Protein AF-0000000085117683 (afdb_homodimer)

Sequence (192 aa):
MTYPFSALLDGYRRLWPNRSLAAGPLDEQESQTLLYETIRQELRDEWTHPRVRQSSEVKFYYAVKRVAASDLPDGMKVALIQAYLTVMEQLQANHTMTYPFSALLDGYRRLWPNRSLAAGPLDEQESQTLLYETIRQELRDEWTHPRVRQSSEVKFYYAVKRVAASDLPDGMKVALIQAYLTVMEQLQANHT

Organism: Geobacillus kaustophilus (strain HTA426) (NCBI:txid235909)

InterPro domains:
  IPR059582 YoyC [PF27196] (7-95)

Foldseek 3Di:
DADQLQVLLVVVCVLPVPDPQDDDDDDSVRSLVSLLVVLLCQLQVVVDDPVPDDHSVVSLVVVLVSLVPDPDDPVSSVNNNVSNVVSVVVVVVVVD/DADQLQVLLVVVCVLPVPDPQDDDDDDRVRSLVSLLVVLLCQLQVVVDDPVPDDHSVVSLVVVLVSLVPDPDDPVSSVNNNVSNVVSVVVVVVVVD

Nearest PDB structures (foldseek):
  4zva-assembly1_B  TM=3.416E-01  e=4.478E+00  Escherichia coli K-12
  7oyb-assembly1_J2  TM=3.002E-01  e=5.299E+00  Danio rerio
  7oyb-assembly1_J2  TM=3.002E-01  e=5.604E+00  Danio rerio

Structure (mmCIF, N/CA/C/O backbone):
data_AF-0000000085117683-model_v1
#
loop_
_entity.id
_entity.type
_entity.pdbx_description
1 polymer 'Hypothetical conserved protein'
#
loop_
_atom_site.group_PDB
_atom_site.id
_atom_site.type_symbol
_atom_site.label_atom_id
_atom_site.label_alt_id
_atom_site.label_comp_id
_atom_site.label_asym_id
_atom_site.label_entity_id
_atom_site.label_seq_id
_atom_site.pdbx_PDB_ins_code
_atom_site.Cartn_x
_atom_site.Cartn_y
_atom_site.Cartn_z
_atom_site.occupancy
_atom_site.B_iso_or_equiv
_atom_site.auth_seq_id
_atom_site.auth_comp_id
_atom_site.auth_asym_id
_atom_site.auth_atom_id
_atom_site.pdbx_PDB_model_num
ATOM 1 N N . MET A 1 1 ? -17.922 4.367 -1.401 1 61.28 1 MET A N 1
ATOM 2 C CA . MET A 1 1 ? -18.375 5.512 -0.62 1 61.28 1 MET A CA 1
ATOM 3 C C . MET A 1 1 ? -17.25 6.504 -0.388 1 61.28 1 MET A C 1
ATOM 5 O O . MET A 1 1 ? -16.094 6.105 -0.251 1 61.28 1 MET A O 1
ATOM 9 N N . THR A 1 2 ? -17.531 7.793 -0.687 1 84.62 2 THR A N 1
ATOM 10 C CA . THR A 1 2 ? -16.531 8.852 -0.504 1 84.62 2 THR A CA 1
ATOM 11 C C . THR A 1 2 ? -16.578 9.391 0.921 1 84.62 2 THR A C 1
ATOM 13 O O . THR A 1 2 ? -17.656 9.695 1.441 1 84.62 2 THR A O 1
ATOM 16 N N . TYR A 1 3 ? -15.57 9.25 1.728 1 94 3 TYR A N 1
ATOM 17 C CA . TYR A 1 3 ? -15.445 9.781 3.082 1 94 3 TYR A CA 1
ATOM 18 C C . TYR A 1 3 ? -15.016 11.242 3.062 1 94 3 TYR A C 1
ATOM 20 O O . TYR A 1 3 ? -14.148 11.633 2.277 1 94 3 TYR A O 1
ATOM 28 N N . PRO A 1 4 ? -15.797 12.047 3.979 1 95.56 4 PRO A N 1
ATOM 29 C CA . PRO A 1 4 ? -15.281 13.414 4.117 1 95.56 4 PRO A CA 1
ATOM 30 C C . PRO A 1 4 ? -13.867 13.453 4.699 1 95.56 4 PRO A C 1
ATOM 32 O O . PRO A 1 4 ? -13.469 12.539 5.422 1 95.56 4 PRO A O 1
ATOM 35 N N . PHE A 1 5 ? -13.164 14.492 4.457 1 96.25 5 PHE A N 1
ATOM 36 C CA . PHE A 1 5 ? -11.781 14.602 4.902 1 96.25 5 PHE A CA 1
ATOM 37 C C . PHE A 1 5 ? -11.711 14.703 6.422 1 96.25 5 PHE A C 1
ATOM 39 O O . PHE A 1 5 ? -10.758 14.211 7.039 1 96.25 5 PHE A O 1
ATOM 46 N N . SER A 1 6 ? -12.664 15.359 7.02 1 94.31 6 SER A N 1
ATOM 47 C CA . SER A 1 6 ? -12.695 15.43 8.477 1 94.31 6 SER A CA 1
ATOM 48 C C . SER A 1 6 ? -12.734 14.031 9.094 1 94.31 6 SER A C 1
ATOM 50 O O . SER A 1 6 ? -12.055 13.766 10.086 1 94.31 6 SER A O 1
ATOM 52 N N . ALA A 1 7 ? -13.477 13.164 8.523 1 94.5 7 ALA A N 1
ATOM 53 C CA . ALA A 1 7 ? -13.562 11.789 9 1 94.5 7 ALA A CA 1
ATOM 54 C C . ALA A 1 7 ? -12.258 11.031 8.734 1 94.5 7 ALA A C 1
ATOM 56 O O . ALA A 1 7 ? -11.812 10.242 9.562 1 94.5 7 ALA A O 1
ATOM 57 N N . LEU A 1 8 ? -11.695 11.234 7.531 1 96.25 8 LEU A N 1
ATOM 58 C CA . LEU A 1 8 ? -10.422 10.594 7.191 1 96.25 8 LEU A CA 1
ATOM 59 C C . LEU A 1 8 ? -9.32 11.039 8.148 1 96.25 8 LEU A C 1
ATOM 61 O O . LEU A 1 8 ? -8.5 10.227 8.57 1 96.25 8 LEU A O 1
ATOM 65 N N . LEU A 1 9 ? -9.312 12.32 8.461 1 94.69 9 LEU A N 1
ATOM 66 C CA . LEU A 1 9 ? -8.328 12.844 9.398 1 94.69 9 LEU A CA 1
ATOM 67 C C . LEU A 1 9 ? -8.484 12.195 10.773 1 94.69 9 LEU A C 1
ATOM 69 O O . LEU A 1 9 ? -7.496 11.852 11.422 1 94.69 9 LEU A O 1
ATOM 73 N N . ASP A 1 10 ? -9.688 12.023 11.18 1 92.5 10 ASP A N 1
ATOM 74 C CA . ASP A 1 10 ? -9.945 11.344 12.445 1 92.5 10 ASP A CA 1
ATOM 75 C C . ASP A 1 10 ? -9.445 9.898 12.406 1 92.5 10 ASP A C 1
ATOM 77 O O . ASP A 1 10 ? -8.875 9.406 13.383 1 92.5 10 ASP A O 1
ATOM 81 N N . GLY A 1 11 ? -9.742 9.219 11.289 1 93.75 11 GLY A N 1
ATOM 82 C CA . GLY A 1 11 ? -9.203 7.875 11.117 1 93.75 11 GLY A CA 1
ATOM 83 C C . GLY A 1 11 ? -7.684 7.828 11.172 1 93.75 11 GLY A C 1
ATOM 84 O O . GLY A 1 11 ? -7.109 6.949 11.812 1 93.75 11 GLY A O 1
ATOM 85 N N . TYR A 1 12 ? -7.082 8.781 10.523 1 95.12 12 TYR A N 1
ATOM 86 C CA . TYR A 1 12 ? -5.625 8.875 10.508 1 95.12 12 TYR A CA 1
ATOM 87 C C . TYR A 1 12 ? -5.074 9.055 11.914 1 95.12 12 TYR A C 1
ATOM 89 O O . TYR A 1 12 ? -4.074 8.438 12.281 1 95.12 12 TYR A O 1
ATOM 97 N N . ARG A 1 13 ? -5.684 9.867 12.68 1 92.25 13 ARG A N 1
ATOM 98 C CA . ARG A 1 13 ? -5.258 10.133 14.047 1 92.25 13 ARG A CA 1
ATOM 99 C C . ARG A 1 13 ? -5.277 8.859 14.883 1 92.25 13 ARG A C 1
ATOM 101 O O . ARG A 1 13 ? -4.453 8.688 15.781 1 92.25 13 ARG A O 1
ATOM 108 N N . ARG A 1 14 ? -6.105 8.008 14.562 1 91.31 14 ARG A N 1
ATOM 109 C CA . ARG A 1 14 ? -6.23 6.75 15.305 1 91.31 14 ARG A CA 1
ATOM 110 C C . ARG A 1 14 ? -5.086 5.801 14.969 1 91.31 14 ARG A C 1
ATOM 112 O O . ARG A 1 14 ? -4.75 4.922 15.766 1 91.31 14 ARG A O 1
ATOM 119 N N . LEU A 1 15 ? -4.562 5.977 13.758 1 92.5 15 LEU A N 1
ATOM 120 C CA . LEU A 1 15 ? -3.453 5.133 13.336 1 92.5 15 LEU A CA 1
ATOM 121 C C . LEU A 1 15 ? -2.168 5.52 14.055 1 92.5 15 LEU A C 1
ATOM 123 O O 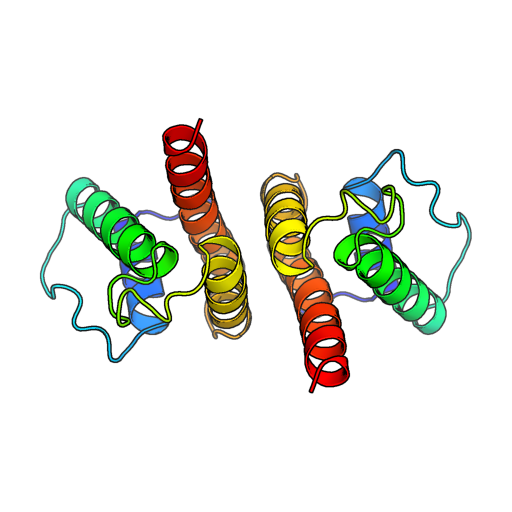. LEU A 1 15 ? -1.296 4.676 14.281 1 92.5 15 LEU A O 1
ATOM 127 N N . TRP A 1 16 ? -2.049 6.824 14.367 1 87.44 16 TRP A N 1
ATOM 128 C CA . TRP A 1 16 ? -0.83 7.398 14.922 1 87.44 16 TRP A CA 1
ATOM 129 C C . TRP A 1 16 ? -1.119 8.117 16.234 1 87.44 16 TRP A C 1
ATOM 131 O O . TRP A 1 16 ? -0.997 9.344 16.328 1 87.44 16 TRP A O 1
ATOM 141 N N . PRO A 1 17 ? -1.284 7.387 17.172 1 76 17 PRO A N 1
ATOM 142 C CA . PRO A 1 17 ? -1.711 8.031 18.422 1 76 17 PRO A CA 1
ATOM 143 C C . PRO A 1 17 ? -0.626 8.922 19.016 1 76 17 PRO A C 1
ATOM 145 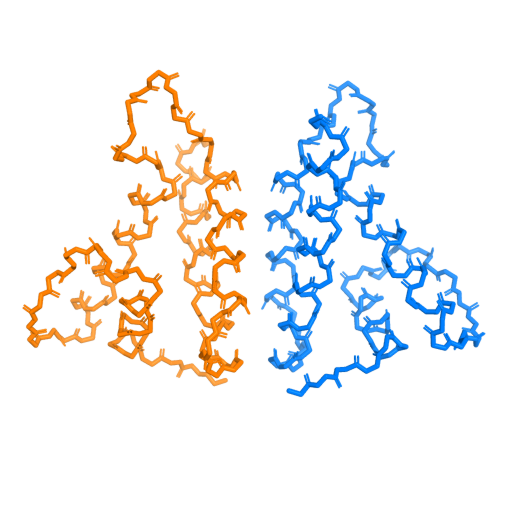O O . PRO A 1 17 ? -0.935 9.883 19.719 1 76 17 PRO A O 1
ATOM 148 N N . ASN A 1 18 ? 0.513 8.648 18.781 1 69.19 18 ASN A N 1
ATOM 149 C CA . ASN A 1 18 ? 1.585 9.398 19.422 1 69.19 18 ASN A CA 1
ATOM 150 C C . ASN A 1 18 ? 2.014 10.602 18.578 1 69.19 18 ASN A C 1
ATOM 152 O O . ASN A 1 18 ? 2.99 11.273 18.906 1 69.19 18 ASN A O 1
ATOM 156 N N . ARG A 1 19 ? 1.338 10.781 17.484 1 68.56 19 ARG A N 1
ATOM 157 C CA . ARG A 1 19 ? 1.665 11.93 16.656 1 68.56 19 ARG A CA 1
ATOM 158 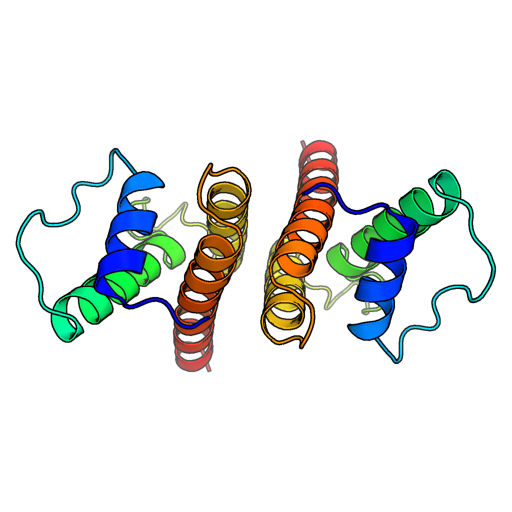C C . ARG A 1 19 ? 0.714 13.094 16.922 1 68.56 19 ARG A C 1
ATOM 160 O O . ARG A 1 19 ? -0.494 12.891 17.062 1 68.56 19 ARG A O 1
ATOM 167 N N . SER A 1 20 ? 1.13 14.109 17.656 1 65.75 20 SER A N 1
ATOM 168 C CA . SER A 1 20 ? 0.362 15.281 18.078 1 65.75 20 SER A CA 1
ATOM 169 C C . SER A 1 20 ? -0.191 16.031 16.859 1 65.75 20 SER A C 1
ATOM 171 O O . SER A 1 20 ? 0.558 16.688 16.141 1 65.75 20 SER A O 1
ATOM 173 N N . LEU A 1 21 ? -1.179 15.438 16.234 1 70.38 21 LEU A N 1
ATOM 174 C CA . LEU A 1 21 ? -1.797 16.234 15.195 1 70.38 21 LEU A CA 1
ATOM 175 C C . LEU A 1 21 ? -2.797 17.234 15.781 1 70.38 21 LEU A C 1
ATOM 177 O O . LEU A 1 21 ? -3.416 16.953 16.812 1 70.38 21 LEU A O 1
ATOM 181 N N . ALA A 1 22 ? -2.697 18.5 15.25 1 65.25 22 ALA A N 1
ATOM 182 C CA . ALA A 1 22 ? -3.541 19.578 15.742 1 65.25 22 ALA A CA 1
ATOM 183 C C . ALA A 1 22 ? -4.945 19.078 16.078 1 65.25 22 ALA A C 1
ATOM 185 O O . ALA A 1 22 ? -5.531 18.312 15.312 1 65.25 22 ALA A O 1
ATOM 186 N N . ALA A 1 23 ? -5.199 19.359 17.375 1 66.62 23 ALA A N 1
ATOM 187 C CA . ALA A 1 23 ? -6.508 19.109 17.969 1 66.62 23 ALA A CA 1
ATOM 188 C C . ALA A 1 23 ? -7.379 20.359 17.938 1 66.62 23 ALA A C 1
ATOM 190 O O . ALA A 1 23 ? -6.867 21.484 17.969 1 66.62 23 ALA A O 1
ATOM 191 N N . GLY A 1 24 ? -8.445 20.438 17.141 1 65.62 24 GLY A N 1
ATOM 192 C CA . GLY A 1 24 ? -9.5 21.438 17.109 1 65.62 24 GLY A CA 1
ATOM 193 C C . GLY A 1 24 ? -10.477 21.25 15.969 1 65.62 24 GLY A C 1
ATOM 194 O O . GLY A 1 24 ? -10.273 20.375 15.109 1 65.62 24 GLY A O 1
ATOM 195 N N . PRO A 1 25 ? -11.422 22.031 16.141 1 80.25 25 PRO A N 1
ATOM 196 C CA . PRO A 1 25 ? -12.398 21.953 15.062 1 80.25 25 PRO A CA 1
ATOM 197 C C . PRO A 1 25 ? -11.852 22.453 13.727 1 80.25 25 PRO A C 1
ATOM 199 O O . PRO A 1 25 ? -11.289 23.547 13.664 1 80.25 25 PRO A O 1
ATOM 202 N N . LEU A 1 26 ? -11.711 21.562 12.789 1 90.12 26 LEU A N 1
ATOM 203 C CA . LEU A 1 26 ? -11.273 21.906 11.438 1 90.12 26 LEU A CA 1
ATOM 204 C C . LEU A 1 26 ? -12.414 21.75 10.438 1 90.12 26 LEU A C 1
ATOM 206 O O . LEU A 1 26 ? -13.242 20.844 10.57 1 90.12 26 LEU A O 1
ATOM 210 N N . ASP A 1 27 ? -12.477 22.719 9.508 1 93.31 27 ASP A N 1
ATOM 211 C CA . ASP A 1 27 ? -13.445 22.5 8.438 1 93.31 27 ASP A CA 1
ATOM 212 C C . ASP A 1 27 ? -12.906 21.516 7.41 1 93.31 27 ASP A C 1
ATOM 214 O O . ASP A 1 27 ? -11.836 20.938 7.594 1 93.31 27 ASP A O 1
ATOM 218 N N . GLU A 1 28 ? -13.688 21.234 6.379 1 95.56 28 GLU A N 1
ATOM 219 C CA . GLU A 1 28 ? -13.352 20.172 5.426 1 95.56 28 GLU A CA 1
ATOM 220 C C . GLU A 1 28 ? -12.07 20.516 4.668 1 95.56 28 GLU A C 1
ATOM 222 O O . GLU A 1 28 ? -11.227 19.641 4.449 1 95.56 28 GLU A O 1
ATOM 227 N N . GLN A 1 29 ? -11.914 21.797 4.32 1 95.56 29 GLN A N 1
ATOM 228 C CA . GLN A 1 29 ? -10.711 22.203 3.602 1 95.56 29 GLN A CA 1
ATOM 229 C C . GLN A 1 29 ? -9.477 22.109 4.496 1 95.56 29 GLN A C 1
ATOM 231 O O . GLN A 1 29 ? -8.414 21.656 4.062 1 95.56 29 GLN A O 1
ATOM 236 N N . GLU A 1 30 ? -9.617 22.562 5.664 1 95.12 30 GLU A N 1
ATOM 237 C CA . GLU A 1 30 ? -8.523 22.5 6.633 1 95.12 30 GLU A CA 1
ATOM 238 C C . GLU A 1 30 ? -8.156 21.047 6.941 1 95.12 30 GLU A C 1
ATOM 240 O O . GLU A 1 30 ? -6.98 20.703 7.066 1 95.12 30 GLU A O 1
ATOM 245 N N . SER A 1 31 ? -9.148 20.219 7.082 1 95.31 31 SER A N 1
ATOM 246 C CA . SER A 1 31 ? -8.938 18.797 7.344 1 95.31 31 SER A CA 1
ATOM 247 C C . SER A 1 31 ? -8.172 18.141 6.203 1 95.31 31 SER A C 1
ATOM 249 O O . SER A 1 31 ? -7.234 17.359 6.438 1 95.31 31 SER A O 1
ATOM 251 N N . GLN A 1 32 ? -8.617 18.469 5.016 1 96.56 32 GLN A N 1
ATOM 252 C CA . GLN A 1 32 ? -7.934 17.938 3.842 1 96.56 32 GLN A CA 1
ATOM 253 C C . GLN A 1 32 ? -6.469 18.375 3.816 1 96.56 32 GLN A C 1
ATOM 255 O O . GLN A 1 32 ? -5.578 17.531 3.623 1 96.56 32 GLN A O 1
ATOM 260 N N . THR A 1 33 ? -6.223 19.641 4.016 1 96.12 33 THR A N 1
ATOM 261 C CA . THR A 1 33 ? -4.875 20.188 3.973 1 96.12 33 THR A CA 1
ATOM 262 C C . THR A 1 33 ? -3.986 19.547 5.031 1 96.12 33 THR A C 1
ATOM 264 O O . THR A 1 33 ? -2.867 19.125 4.734 1 96.12 33 THR A O 1
ATOM 267 N N . LEU A 1 34 ? -4.484 19.438 6.172 1 94.88 34 LEU A N 1
ATOM 268 C CA . LEU A 1 34 ? -3.707 18.859 7.266 1 94.88 34 LEU A CA 1
ATOM 269 C C . LEU A 1 34 ? -3.418 17.391 7.012 1 94.88 34 LEU A C 1
ATOM 271 O O . LEU A 1 34 ? -2.301 16.922 7.242 1 94.88 34 LEU A O 1
ATOM 275 N N . LEU A 1 35 ? -4.391 16.672 6.57 1 95.81 35 LEU A N 1
ATOM 276 C CA . LEU A 1 35 ? -4.215 15.25 6.27 1 95.81 35 LEU A CA 1
ATOM 277 C C . LEU A 1 35 ? -3.121 15.047 5.23 1 95.81 35 LEU A C 1
ATOM 279 O O . LEU A 1 35 ? -2.188 14.266 5.449 1 95.81 35 LEU A O 1
ATOM 283 N N . TYR A 1 36 ? -3.176 15.758 4.109 1 97.25 36 TYR A N 1
ATOM 284 C CA . TYR A 1 36 ? -2.205 15.586 3.035 1 97.25 36 TYR A CA 1
ATOM 285 C C . TYR A 1 36 ? -0.817 16.031 3.479 1 97.25 36 TYR A C 1
ATOM 287 O O . TYR A 1 36 ? 0.184 15.398 3.145 1 97.25 36 TYR A O 1
ATOM 295 N N . GLU A 1 37 ? -0.754 17.109 4.25 1 95.5 37 GLU A N 1
ATOM 296 C CA . GLU A 1 37 ? 0.536 17.594 4.734 1 95.5 37 GLU A CA 1
ATOM 297 C C . GLU A 1 37 ? 1.189 16.594 5.672 1 95.5 37 GLU A C 1
ATOM 299 O O . GLU A 1 37 ? 2.398 16.359 5.602 1 95.5 37 GLU A O 1
ATOM 304 N N . THR A 1 38 ? 0.443 16.047 6.559 1 94.69 38 THR A N 1
ATOM 305 C CA . THR A 1 38 ? 0.984 15.086 7.508 1 94.69 38 THR A CA 1
ATOM 306 C C . THR A 1 38 ? 1.444 13.82 6.793 1 94.69 38 THR A C 1
ATOM 308 O O . THR A 1 38 ? 2.51 13.281 7.098 1 94.69 38 THR A O 1
ATOM 311 N N . ILE A 1 39 ? 0.651 13.336 5.867 1 97.06 39 ILE A N 1
ATOM 312 C CA . ILE A 1 39 ? 1.026 12.172 5.074 1 97.06 39 ILE A CA 1
ATOM 313 C C . ILE A 1 39 ? 2.312 12.461 4.305 1 97.06 39 ILE A C 1
ATOM 315 O O . ILE A 1 39 ? 3.207 11.617 4.238 1 97.06 39 ILE A O 1
ATOM 319 N N . ARG A 1 40 ? 2.385 13.656 3.738 1 97.56 40 ARG A N 1
ATOM 320 C CA . ARG A 1 40 ? 3.578 14.047 2.992 1 97.56 40 ARG A CA 1
ATOM 321 C C . ARG A 1 40 ? 4.82 13.992 3.875 1 97.56 40 ARG A C 1
ATOM 323 O O . ARG A 1 40 ? 5.855 13.461 3.465 1 97.56 40 ARG A O 1
ATOM 330 N N . GLN A 1 41 ? 4.742 14.547 5.004 1 95.69 41 GLN A N 1
ATOM 331 C CA . GLN A 1 41 ? 5.855 14.531 5.949 1 95.69 41 GLN A CA 1
ATOM 332 C C . GLN A 1 41 ? 6.246 13.102 6.309 1 95.69 41 GLN A C 1
ATOM 334 O O . GLN A 1 41 ? 7.43 12.781 6.426 1 95.69 41 GLN A O 1
ATOM 339 N N . GLU A 1 42 ? 5.195 12.25 6.523 1 95.81 42 GLU A N 1
ATOM 340 C CA . GLU A 1 42 ? 5.434 10.844 6.828 1 95.81 42 GLU A CA 1
ATOM 341 C C . GLU A 1 42 ? 6.164 10.148 5.68 1 95.81 42 GLU A C 1
ATOM 343 O O . GLU A 1 42 ? 7.176 9.477 5.895 1 95.81 42 GLU A O 1
ATOM 348 N N . LEU A 1 43 ? 5.695 10.359 4.453 1 97.5 43 LEU A N 1
ATOM 349 C CA . LEU A 1 43 ? 6.234 9.672 3.279 1 97.5 43 LEU A CA 1
ATOM 350 C C . LEU A 1 43 ? 7.641 10.164 2.965 1 97.5 43 LEU A C 1
ATOM 352 O O . LEU A 1 43 ? 8.469 9.414 2.439 1 97.5 43 LEU A O 1
ATOM 356 N N . ARG A 1 44 ? 7.938 11.352 3.373 1 96.38 44 ARG A N 1
ATOM 357 C CA . ARG A 1 44 ? 9.273 11.906 3.182 1 96.38 44 ARG A CA 1
ATOM 358 C C . ARG A 1 44 ? 10.195 11.539 4.34 1 96.38 44 ARG A C 1
ATOM 360 O O . ARG A 1 44 ? 11.375 11.898 4.344 1 96.38 44 ARG A O 1
ATOM 367 N N . ASP A 1 45 ? 9.633 10.914 5.281 1 96.56 45 ASP A N 1
ATOM 368 C CA . ASP A 1 45 ? 10.391 10.484 6.453 1 96.56 45 ASP A CA 1
ATOM 369 C C . ASP A 1 45 ? 11.109 11.656 7.113 1 96.56 45 ASP A C 1
ATOM 371 O O . ASP A 1 45 ? 12.273 11.539 7.5 1 96.56 45 ASP A O 1
ATOM 375 N N . GLU A 1 46 ? 10.406 12.742 7.301 1 94 46 GLU A N 1
ATOM 376 C CA . GLU A 1 46 ? 10.984 14.023 7.695 1 94 46 GLU A CA 1
ATOM 377 C C . GLU A 1 46 ? 11.375 14.016 9.172 1 94 46 GLU A C 1
ATOM 379 O O . GLU A 1 46 ? 12.195 14.836 9.602 1 94 46 GLU A O 1
ATOM 384 N N . TRP A 1 47 ? 10.883 13.094 9.922 1 90.62 47 TRP A N 1
ATOM 385 C CA . TRP A 1 47 ? 11.156 13.078 11.352 1 90.62 47 TRP A CA 1
ATOM 386 C C . TRP A 1 47 ? 12.383 12.219 11.664 1 90.62 47 TRP A C 1
ATOM 388 O O . TRP A 1 47 ? 12.773 12.078 12.82 1 90.62 47 TRP A O 1
ATOM 398 N N . THR A 1 48 ? 13.039 11.695 10.734 1 93.88 48 THR A N 1
ATOM 399 C CA . THR A 1 48 ? 14.25 10.891 10.828 1 93.88 48 THR A CA 1
ATOM 400 C C . THR A 1 48 ? 15.469 11.688 10.359 1 93.88 48 THR A C 1
ATOM 402 O O . THR A 1 48 ? 15.344 12.602 9.539 1 93.88 48 THR A O 1
ATOM 405 N N . HIS A 1 49 ? 16.609 11.422 11 1 96.19 49 HIS A N 1
ATOM 406 C CA . HIS A 1 49 ? 17.844 12.055 10.539 1 96.19 49 HIS A CA 1
ATOM 407 C C . HIS A 1 49 ? 18.016 11.883 9.031 1 96.19 49 HIS A C 1
ATOM 409 O O . HIS A 1 49 ? 17.844 10.781 8.508 1 96.19 49 HIS A O 1
ATOM 415 N N . PRO A 1 50 ? 18.422 12.961 8.344 1 93.69 50 PRO A N 1
ATOM 416 C CA . PRO A 1 50 ? 18.516 12.93 6.883 1 93.69 50 PRO A CA 1
ATOM 417 C C . PRO A 1 50 ? 19.359 11.766 6.375 1 93.69 50 PRO A C 1
ATOM 419 O O . PRO A 1 50 ? 19.125 11.25 5.277 1 93.69 50 PRO A O 1
ATOM 422 N N . ARG A 1 51 ? 20.344 11.359 7.109 1 94.75 51 ARG A N 1
ATOM 423 C CA . ARG A 1 51 ? 21.281 10.359 6.625 1 94.75 51 ARG A CA 1
ATOM 424 C C . ARG A 1 51 ? 20.688 8.961 6.684 1 94.75 51 ARG A C 1
ATOM 426 O O . ARG A 1 51 ? 21.172 8.039 6.023 1 94.75 51 ARG A O 1
ATOM 433 N N . VAL A 1 52 ? 19.688 8.734 7.41 1 96.44 52 VAL A N 1
ATOM 434 C CA . VAL A 1 52 ? 19.125 7.398 7.602 1 96.44 52 VAL A CA 1
ATOM 435 C C . VAL A 1 52 ? 17.672 7.371 7.172 1 96.44 52 VAL A C 1
ATOM 437 O O . VAL A 1 52 ? 16.938 6.441 7.504 1 96.44 52 VAL A O 1
ATOM 440 N N . ARG A 1 53 ? 17.297 8.305 6.41 1 95.12 53 ARG A N 1
ATOM 441 C CA . ARG A 1 53 ? 15.93 8.359 5.918 1 95.12 53 ARG A CA 1
ATOM 442 C C . ARG A 1 53 ? 15.664 7.246 4.91 1 95.12 53 ARG A C 1
ATOM 444 O O . ARG A 1 53 ? 16.547 6.895 4.121 1 95.12 53 ARG A O 1
ATOM 451 N N . GLN A 1 54 ? 14.406 6.781 5.051 1 95.44 54 GLN A N 1
ATOM 452 C CA . GLN A 1 54 ? 13.961 5.781 4.086 1 95.44 54 GLN A CA 1
ATOM 453 C C . GLN A 1 54 ? 13.273 6.438 2.893 1 95.44 54 GLN A C 1
ATOM 455 O O . GLN A 1 54 ? 12.867 7.598 2.963 1 95.44 54 GLN A O 1
ATOM 460 N N . SER A 1 55 ? 13.203 5.727 1.811 1 95.94 55 SER A N 1
ATOM 461 C CA . SER A 1 55 ? 12.516 6.223 0.625 1 95.94 55 SER A CA 1
ATOM 462 C C . SER A 1 55 ? 11.008 6.309 0.854 1 95.94 55 SER A C 1
ATOM 464 O O . SER A 1 55 ? 10.477 5.668 1.763 1 95.94 55 SER A O 1
ATOM 466 N N . SER A 1 56 ? 10.305 7.109 0.038 1 97.25 56 SER A N 1
ATOM 467 C CA . SER A 1 56 ? 8.859 7.266 0.139 1 97.25 56 SER A CA 1
ATOM 468 C C . SER A 1 56 ? 8.141 5.938 -0.079 1 97.25 56 SER A C 1
ATOM 470 O O . SER A 1 56 ? 7.094 5.684 0.52 1 97.25 56 SER A O 1
ATOM 472 N N . GLU A 1 57 ? 8.75 5.086 -0.935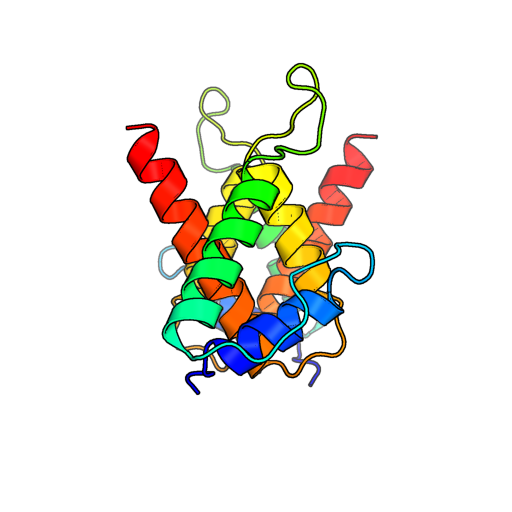 1 97.31 57 GLU A N 1
ATOM 473 C CA . GLU A 1 57 ? 8.141 3.787 -1.192 1 97.31 57 GLU A CA 1
ATOM 474 C C . GLU A 1 57 ? 8.18 2.9 0.048 1 97.31 57 GLU A C 1
ATOM 476 O O . GLU A 1 57 ? 7.234 2.168 0.329 1 97.31 57 GLU A O 1
ATOM 481 N N . VAL A 1 58 ? 9.281 2.941 0.717 1 97.06 58 VAL A N 1
ATOM 482 C CA . VAL A 1 58 ? 9.414 2.174 1.951 1 97.06 58 VAL A CA 1
ATOM 483 C C . VAL A 1 58 ? 8.406 2.68 2.982 1 97.06 58 VAL A C 1
ATOM 485 O O . VAL A 1 58 ? 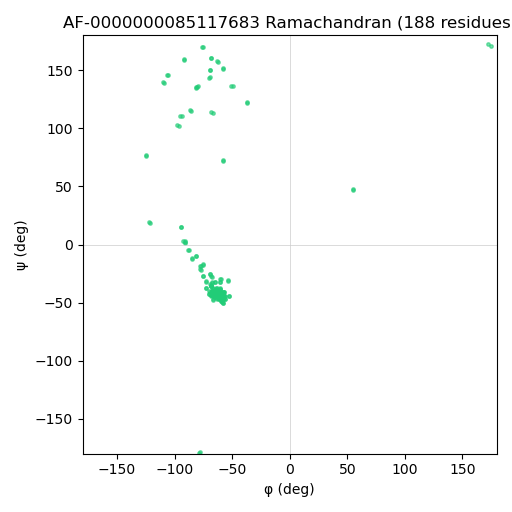7.707 1.888 3.615 1 97.06 58 VAL A O 1
ATOM 488 N N . LYS A 1 59 ? 8.336 3.971 3.133 1 97.62 59 LYS A N 1
ATOM 489 C CA . LYS A 1 59 ? 7.41 4.559 4.094 1 97.62 59 LYS A CA 1
ATOM 490 C C . LYS A 1 59 ? 5.961 4.258 3.717 1 97.62 59 LYS A C 1
ATOM 492 O O . LYS A 1 59 ? 5.113 4.059 4.59 1 97.62 59 LYS A O 1
ATOM 497 N N . PHE A 1 60 ? 5.727 4.277 2.41 1 98.44 60 PHE A N 1
ATOM 498 C CA . PHE A 1 60 ? 4.402 3.922 1.91 1 98.44 60 PHE A CA 1
ATOM 499 C C . PHE A 1 60 ? 4.027 2.506 2.334 1 98.44 60 PHE A C 1
ATOM 501 O O . PHE A 1 60 ? 2.904 2.264 2.779 1 98.44 60 PHE A O 1
ATOM 508 N N . TYR A 1 61 ? 4.918 1.545 2.217 1 98.12 61 TYR A N 1
ATOM 509 C CA . TYR A 1 61 ? 4.68 0.164 2.621 1 98.12 61 TYR A CA 1
ATOM 510 C C . TYR A 1 61 ? 4.273 0.087 4.09 1 98.12 61 TYR A C 1
ATOM 512 O O . TYR A 1 61 ? 3.264 -0.533 4.426 1 98.12 61 TYR A O 1
ATOM 520 N N . TYR A 1 62 ? 5 0.78 4.961 1 97 62 TYR A N 1
ATOM 521 C CA . TYR A 1 62 ? 4.723 0.729 6.391 1 97 62 TYR A CA 1
ATOM 522 C C . TYR A 1 62 ? 3.393 1.399 6.711 1 97 62 TYR A C 1
ATOM 524 O O . TYR A 1 62 ? 2.668 0.961 7.609 1 97 62 TYR A O 1
ATOM 532 N N . ALA A 1 63 ? 3.08 2.473 5.98 1 97.5 63 ALA A N 1
ATOM 533 C CA . ALA A 1 63 ? 1.811 3.164 6.188 1 97.5 63 ALA A CA 1
ATOM 534 C C . ALA A 1 63 ? 0.632 2.27 5.816 1 97.5 63 ALA A C 1
ATOM 536 O O . ALA A 1 63 ? -0.335 2.158 6.574 1 97.5 63 ALA A O 1
ATOM 537 N N . VAL A 1 64 ? 0.751 1.613 4.668 1 98.31 64 VAL A N 1
ATOM 538 C CA . VAL A 1 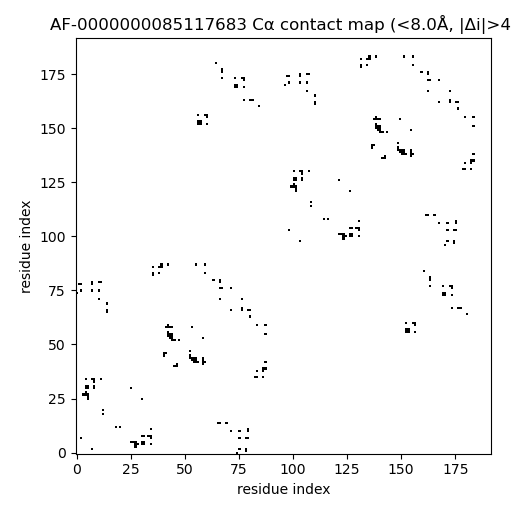64 ? -0.315 0.73 4.207 1 98.31 64 VAL A CA 1
ATOM 539 C C . VAL A 1 64 ? -0.464 -0.446 5.168 1 98.31 64 VAL A C 1
ATOM 541 O O . VAL A 1 64 ? -1.581 -0.874 5.469 1 98.31 64 VAL A O 1
ATOM 544 N N . LYS A 1 65 ? 0.662 -0.987 5.637 1 98 65 LYS A N 1
ATOM 545 C CA . LYS A 1 65 ? 0.643 -2.062 6.625 1 98 65 LYS A CA 1
ATOM 546 C C . LYS A 1 65 ? -0.132 -1.649 7.871 1 98 65 LYS A C 1
ATOM 548 O O . LYS A 1 65 ? -0.972 -2.406 8.367 1 98 65 LYS A O 1
ATOM 553 N N . ARG A 1 66 ? 0.093 -0.467 8.344 1 97.06 66 ARG A N 1
ATOM 554 C CA . ARG A 1 66 ? -0.583 0.044 9.531 1 97.06 66 ARG A CA 1
ATOM 555 C C . ARG A 1 66 ? -2.074 0.233 9.273 1 97.06 66 ARG A C 1
ATOM 557 O O . ARG A 1 66 ? -2.904 -0.15 10.102 1 97.06 66 ARG A O 1
ATOM 564 N N . VAL A 1 67 ? -2.434 0.862 8.148 1 97.81 67 VAL A N 1
ATOM 565 C CA . VAL A 1 67 ? -3.828 1.093 7.785 1 97.81 67 VAL A CA 1
ATOM 566 C C . VAL A 1 67 ? -4.57 -0.24 7.715 1 97.81 67 VAL A C 1
ATOM 568 O O . VAL A 1 67 ? -5.66 -0.382 8.273 1 97.81 67 VAL A O 1
ATOM 571 N N . ALA A 1 68 ? -3.975 -1.235 7.039 1 96.88 68 ALA A N 1
ATOM 572 C CA . ALA A 1 68 ? -4.609 -2.535 6.836 1 96.88 68 ALA A CA 1
ATOM 573 C C . ALA A 1 68 ? -4.797 -3.27 8.164 1 96.88 68 ALA A C 1
ATOM 575 O O . ALA A 1 68 ? -5.762 -4.016 8.336 1 96.88 68 ALA A O 1
ATOM 576 N N . ALA A 1 69 ? -3.918 -3.094 9.125 1 95.62 69 ALA A N 1
ATOM 577 C CA . ALA A 1 69 ? -3.941 -3.793 10.406 1 95.62 69 ALA A CA 1
ATOM 578 C C . ALA A 1 69 ? -4.926 -3.137 11.375 1 95.62 69 ALA A C 1
ATOM 580 O O . ALA A 1 69 ? -5.254 -3.709 12.414 1 95.62 69 ALA A O 1
ATOM 581 N N . SER A 1 70 ? -5.422 -2.004 11.047 1 96 70 SER A N 1
ATOM 582 C CA . SER A 1 70 ? -6.262 -1.225 11.945 1 96 70 SER A CA 1
ATOM 583 C C . SER A 1 70 ? -7.664 -1.814 12.047 1 96 70 SER A C 1
ATOM 585 O O . SER A 1 70 ? -8.023 -2.713 11.281 1 96 70 SER A O 1
ATOM 587 N N . ASP A 1 71 ? -8.484 -1.291 13.039 1 95.44 71 ASP A N 1
ATOM 588 C CA . ASP A 1 71 ? -9.859 -1.726 13.234 1 95.44 71 ASP A CA 1
ATOM 589 C C . ASP A 1 71 ? -10.836 -0.812 12.484 1 95.44 71 ASP A C 1
ATOM 591 O O . ASP A 1 71 ? -12.039 -0.842 12.742 1 95.44 71 ASP A O 1
ATOM 595 N N . LEU A 1 72 ? -10.344 -0.012 11.578 1 96.38 72 LEU A N 1
ATOM 596 C CA . LEU A 1 72 ? -11.195 0.871 10.781 1 96.38 72 LEU A CA 1
ATOM 597 C C . LEU A 1 72 ? -12.055 0.071 9.812 1 96.38 72 LEU A C 1
ATOM 599 O O . LEU A 1 72 ? -11.68 -1.03 9.406 1 96.38 72 LEU A O 1
ATOM 603 N N . PRO A 1 73 ? -13.273 0.623 9.492 1 96.12 73 PRO A N 1
ATOM 604 C CA . PRO A 1 73 ? -14.07 -0.029 8.445 1 96.12 73 PRO A CA 1
ATOM 605 C C . PRO A 1 73 ? -13.328 -0.118 7.113 1 96.12 73 PRO A C 1
ATOM 607 O O . PRO A 1 73 ? -12.531 0.766 6.781 1 96.12 73 PRO A O 1
ATOM 610 N N . ASP A 1 74 ? -13.672 -1.153 6.324 1 96 74 ASP A N 1
ATOM 611 C CA . ASP A 1 74 ? -12.969 -1.407 5.07 1 96 74 ASP A CA 1
ATOM 612 C C . ASP A 1 74 ? -13.039 -0.195 4.145 1 96 74 ASP A C 1
ATOM 614 O O . ASP A 1 74 ? -12.062 0.148 3.482 1 96 74 ASP A O 1
ATOM 618 N N . GLY A 1 75 ? -14.164 0.429 4.086 1 96.56 75 GLY A N 1
ATOM 619 C CA . GLY A 1 75 ? -14.305 1.611 3.25 1 96.56 75 GLY A CA 1
ATOM 620 C C . GLY A 1 75 ? -13.367 2.736 3.648 1 96.56 75 GLY A C 1
ATOM 621 O O . GLY A 1 75 ? -12.82 3.432 2.789 1 96.56 75 GLY A O 1
ATOM 622 N N . MET A 1 76 ? -13.188 2.902 4.898 1 96.81 76 MET A N 1
ATOM 623 C CA . MET A 1 76 ? -12.297 3.947 5.391 1 96.81 76 MET A CA 1
ATOM 624 C C . MET A 1 76 ? -10.836 3.582 5.141 1 96.81 76 MET A C 1
ATOM 626 O O . MET A 1 76 ? -10.016 4.453 4.828 1 96.81 76 MET A O 1
ATOM 630 N N . LYS A 1 77 ? -10.547 2.266 5.301 1 97.88 77 LYS A N 1
ATOM 631 C CA . LYS A 1 77 ? -9.195 1.823 4.977 1 97.88 77 LYS A CA 1
ATOM 632 C C . LYS A 1 77 ? -8.836 2.16 3.533 1 97.88 77 LYS A C 1
ATOM 634 O O . LYS A 1 77 ? -7.777 2.736 3.27 1 97.88 77 LYS A O 1
ATOM 639 N N . VAL A 1 78 ? -9.727 1.916 2.656 1 97.75 78 VAL A N 1
ATOM 640 C CA . VAL A 1 78 ? -9.492 2.152 1.236 1 97.75 78 VAL A CA 1
ATOM 641 C C . VAL A 1 78 ? -9.367 3.652 0.976 1 97.75 78 VAL A C 1
ATOM 643 O O . VAL A 1 78 ? -8.5 4.086 0.212 1 97.75 78 VAL A O 1
ATOM 646 N N . ALA A 1 79 ? -10.172 4.434 1.611 1 97.88 79 ALA A N 1
ATOM 647 C CA . ALA A 1 79 ? -10.141 5.883 1.43 1 97.88 79 ALA A CA 1
ATOM 648 C C . ALA A 1 79 ? -8.828 6.469 1.938 1 97.88 79 ALA A C 1
ATOM 650 O O . ALA A 1 79 ? -8.266 7.371 1.314 1 97.88 79 ALA A O 1
ATOM 651 N N . LEU A 1 80 ? -8.336 5.977 3.061 1 97.94 80 LEU A N 1
ATOM 652 C CA . LEU A 1 80 ? -7.059 6.438 3.588 1 97.94 80 LEU A CA 1
ATOM 653 C C . LEU A 1 80 ? -5.914 6.031 2.666 1 97.94 80 LEU A C 1
ATOM 655 O O . LEU A 1 80 ? -5.008 6.828 2.414 1 97.94 80 LEU A O 1
ATOM 659 N N . ILE A 1 81 ? -5.945 4.82 2.164 1 98.44 81 ILE A N 1
ATOM 660 C CA . ILE A 1 81 ? -4.926 4.352 1.231 1 98.44 81 ILE A CA 1
ATOM 661 C C . ILE A 1 81 ? -4.934 5.23 -0.02 1 98.44 81 ILE A C 1
ATOM 663 O O . ILE A 1 81 ? -3.873 5.574 -0.547 1 98.44 81 ILE A O 1
ATOM 667 N N . GLN A 1 82 ? -6.082 5.641 -0.472 1 98.06 82 GLN A N 1
ATOM 668 C CA . GLN A 1 82 ? -6.188 6.547 -1.613 1 98.06 82 GLN A CA 1
ATOM 669 C C . GLN A 1 82 ? -5.539 7.895 -1.309 1 98.06 82 GLN A C 1
ATOM 671 O O . GLN A 1 82 ? -4.926 8.508 -2.186 1 98.06 82 GLN A O 1
ATOM 676 N N . ALA A 1 83 ? -5.711 8.375 -0.132 1 98 83 ALA A N 1
ATOM 677 C CA . ALA A 1 83 ? -5.055 9.617 0.263 1 98 83 ALA A CA 1
ATOM 678 C C . ALA A 1 83 ? -3.535 9.484 0.192 1 98 83 ALA A C 1
ATOM 680 O O . ALA A 1 83 ? -2.85 10.375 -0.314 1 98 83 ALA A O 1
ATOM 681 N N . TYR A 1 84 ? -2.986 8.367 0.699 1 98.38 84 TYR A N 1
ATOM 682 C CA . TYR A 1 84 ? -1.555 8.094 0.608 1 98.38 84 TYR A CA 1
ATOM 683 C C . TYR A 1 84 ? -1.1 8.055 -0.846 1 98.38 84 TYR A C 1
ATOM 685 O O . TYR A 1 84 ? -0.051 8.602 -1.191 1 98.38 84 TYR A O 1
ATOM 693 N N . LEU A 1 85 ? -1.858 7.395 -1.681 1 98.44 85 LEU A N 1
ATOM 694 C CA . LEU A 1 85 ? -1.52 7.277 -3.094 1 98.44 85 LEU A CA 1
ATOM 695 C C . LEU A 1 85 ? -1.485 8.648 -3.76 1 98.44 85 LEU A C 1
ATOM 697 O O . LEU A 1 85 ? -0.612 8.922 -4.586 1 98.44 85 LEU A O 1
ATOM 701 N N . THR A 1 86 ? -2.434 9.492 -3.424 1 97.88 86 THR A N 1
ATOM 702 C CA . THR A 1 86 ? -2.488 10.844 -3.963 1 97.88 86 THR A CA 1
ATOM 703 C C . THR A 1 86 ? -1.208 11.609 -3.641 1 97.88 86 THR A C 1
ATOM 705 O O . THR A 1 86 ? -0.618 12.242 -4.52 1 97.88 86 THR A O 1
ATOM 708 N N . VAL A 1 87 ? -0.817 11.523 -2.43 1 98.12 87 VAL A N 1
ATOM 709 C CA . VAL A 1 87 ? 0.388 12.227 -2.008 1 98.12 87 VAL A CA 1
ATOM 710 C C . VAL A 1 87 ? 1.61 11.609 -2.686 1 98.12 87 VAL A C 1
ATOM 712 O O . VAL A 1 87 ? 2.518 12.328 -3.115 1 98.12 87 VAL A O 1
ATOM 715 N N . MET A 1 88 ? 1.704 10.234 -2.754 1 97.94 88 MET A N 1
ATOM 716 C CA . MET A 1 88 ? 2.793 9.562 -3.457 1 97.94 88 MET A CA 1
ATOM 717 C C . MET A 1 88 ? 2.924 10.086 -4.883 1 97.94 88 MET A C 1
ATOM 719 O O . MET A 1 88 ? 4.031 10.336 -5.359 1 97.94 88 MET A O 1
ATOM 723 N N . GLU A 1 89 ? 1.826 10.234 -5.562 1 96.69 89 GLU A N 1
ATOM 724 C CA . GLU A 1 89 ? 1.831 10.727 -6.938 1 96.69 89 GLU A CA 1
ATOM 725 C C . GLU A 1 89 ? 2.383 12.141 -7.016 1 96.69 89 GLU A C 1
ATOM 727 O O . GLU A 1 89 ? 3.102 12.484 -7.957 1 96.69 89 GLU A O 1
ATOM 732 N N . GLN A 1 90 ? 2.018 12.938 -6.055 1 95.56 90 GLN A N 1
ATOM 733 C CA . GLN A 1 90 ? 2.527 14.305 -5.992 1 95.56 90 GLN A CA 1
ATOM 734 C C . GLN A 1 90 ? 4.039 14.32 -5.797 1 95.56 90 GLN A C 1
ATOM 736 O O . GLN A 1 90 ? 4.742 15.141 -6.391 1 95.56 90 GLN A O 1
ATOM 741 N N . LEU A 1 91 ? 4.527 13.414 -4.984 1 95.44 91 LEU A N 1
ATOM 742 C CA . LEU A 1 91 ? 5.957 13.344 -4.703 1 95.44 91 LEU A CA 1
ATOM 743 C C . LEU A 1 91 ? 6.73 12.859 -5.93 1 95.44 91 LEU A C 1
ATOM 745 O O . LEU A 1 91 ? 7.84 13.328 -6.191 1 95.44 91 LEU A O 1
ATOM 749 N N . GLN A 1 92 ? 6.184 11.891 -6.641 1 91.06 92 GLN A N 1
ATOM 750 C CA . GLN A 1 92 ? 6.84 11.359 -7.828 1 91.06 92 GLN A CA 1
ATOM 751 C C . GLN A 1 92 ? 6.852 12.383 -8.961 1 91.06 92 GLN A C 1
ATOM 753 O O . GLN A 1 92 ? 7.777 12.414 -9.773 1 91.06 92 GLN A O 1
ATOM 758 N N . ALA A 1 93 ? 5.832 13.156 -9.039 1 87.38 93 ALA A N 1
ATOM 759 C CA . ALA A 1 93 ? 5.758 14.203 -10.055 1 87.38 93 ALA A CA 1
ATOM 760 C C . ALA A 1 93 ? 6.797 15.289 -9.805 1 87.38 93 ALA A C 1
ATOM 762 O O . ALA A 1 93 ? 7.281 15.922 -10.742 1 87.38 93 ALA A O 1
ATOM 763 N N . ASN A 1 94 ? 7.059 15.5 -8.609 1 74.88 94 ASN A N 1
ATOM 764 C CA . ASN A 1 94 ? 8.023 16.531 -8.25 1 74.88 94 ASN A CA 1
ATOM 765 C C . ASN A 1 94 ? 9.461 16.047 -8.461 1 74.88 94 ASN A C 1
ATOM 767 O O . ASN A 1 94 ? 10.383 16.859 -8.531 1 74.88 94 ASN A O 1
ATOM 771 N N . HIS A 1 95 ? 9.75 14.766 -8.516 1 67.25 95 HIS A N 1
ATOM 772 C CA . HIS A 1 95 ? 11.086 14.234 -8.797 1 67.25 95 HIS A CA 1
ATOM 773 C C . HIS A 1 95 ? 11.344 14.141 -10.297 1 67.25 95 HIS A C 1
ATOM 775 O O . HIS A 1 95 ? 12.492 14.039 -10.727 1 67.25 95 HIS A O 1
ATOM 781 N N . THR A 1 96 ? 10.336 14.289 -11.25 1 51.84 96 THR A N 1
ATOM 782 C CA . THR A 1 96 ? 10.586 14.336 -12.68 1 51.84 96 THR A CA 1
ATOM 783 C C . THR A 1 96 ? 10.742 15.773 -13.164 1 51.84 96 THR A C 1
ATOM 785 O O . THR A 1 96 ? 10.023 16.672 -12.711 1 51.84 96 THR A O 1
ATOM 788 N N . MET B 1 1 ? -14.719 -8.898 6.719 1 61.16 1 MET B N 1
ATOM 789 C CA . MET B 1 1 ? -15.109 -10.156 6.09 1 61.16 1 MET B CA 1
ATOM 790 C C . MET B 1 1 ? -13.906 -10.836 5.445 1 61.16 1 MET B C 1
ATOM 792 O O . MET B 1 1 ? -12.992 -10.172 4.961 1 61.16 1 MET B O 1
ATOM 796 N N . THR B 1 2 ? -13.719 -12.133 5.77 1 84 2 THR B N 1
ATOM 797 C CA . THR B 1 2 ? -12.617 -12.914 5.223 1 84 2 THR B CA 1
ATOM 798 C C . THR B 1 2 ? -12.992 -13.516 3.873 1 84 2 THR B C 1
ATOM 800 O O . THR B 1 2 ? -14.055 -14.117 3.73 1 84 2 THR B O 1
ATOM 803 N N . TYR B 1 3 ? -12.383 -13.148 2.787 1 93.88 3 TYR B N 1
ATOM 804 C CA . TYR B 1 3 ? -12.586 -13.688 1.448 1 93.88 3 TYR B CA 1
ATOM 805 C C . TYR B 1 3 ? -11.812 -14.992 1.264 1 93.88 3 TYR B C 1
ATOM 807 O O . TYR B 1 3 ? -10.672 -15.109 1.71 1 93.88 3 TYR B O 1
ATOM 815 N N . PRO B 1 4 ? -12.609 -16 0.613 1 95.5 4 PRO B N 1
ATOM 816 C CA . PRO B 1 4 ? -11.836 -17.188 0.257 1 95.5 4 PRO B CA 1
ATOM 817 C C . PRO B 1 4 ? -10.727 -16.891 -0.754 1 95.5 4 PRO B C 1
ATOM 819 O O . PRO B 1 4 ? -10.836 -15.945 -1.531 1 95.5 4 PRO B O 1
ATOM 822 N N . PHE B 1 5 ? -9.742 -17.719 -0.803 1 96.25 5 PHE B N 1
ATOM 823 C CA . PHE B 1 5 ? -8.602 -17.484 -1.678 1 96.25 5 PHE B CA 1
ATOM 824 C C . PHE B 1 5 ? -9 -17.625 -3.141 1 96.25 5 PHE B C 1
ATOM 826 O O . PHE B 1 5 ? -8.461 -16.938 -4.008 1 96.25 5 PHE B O 1
ATOM 833 N N . SER B 1 6 ? -9.891 -18.531 -3.424 1 94.31 6 SER B N 1
ATOM 834 C CA . SER B 1 6 ? -10.375 -18.672 -4.793 1 94.31 6 SER B CA 1
ATOM 835 C C . SER B 1 6 ? -10.969 -17.359 -5.301 1 94.31 6 SER B C 1
ATOM 837 O O . SER B 1 6 ? -10.734 -16.969 -6.445 1 94.31 6 SER B O 1
ATOM 839 N N . ALA B 1 7 ? -11.68 -16.688 -4.484 1 94.44 7 ALA B N 1
ATOM 840 C CA . ALA B 1 7 ? -12.266 -15.398 -4.848 1 94.44 7 ALA B CA 1
ATOM 841 C C . ALA B 1 7 ? -11.18 -14.328 -4.98 1 94.44 7 ALA B C 1
ATOM 843 O O . ALA B 1 7 ? -11.25 -13.477 -5.875 1 94.44 7 ALA B O 1
ATOM 844 N N . LEU B 1 8 ? -10.219 -14.32 -4.035 1 96.19 8 LEU B N 1
ATOM 845 C CA . LEU B 1 8 ? -9.117 -13.367 -4.094 1 96.19 8 LEU B CA 1
ATOM 846 C C . LEU B 1 8 ? -8.312 -13.555 -5.379 1 96.19 8 LEU B C 1
ATOM 848 O O . LEU B 1 8 ? -7.91 -12.57 -6.008 1 96.19 8 LEU B O 1
ATOM 852 N N . LEU B 1 9 ? -8.078 -14.805 -5.734 1 94.62 9 LEU B N 1
ATOM 853 C CA . LEU B 1 9 ? -7.355 -15.102 -6.965 1 94.62 9 LEU B CA 1
ATOM 854 C C . LEU B 1 9 ? -8.109 -14.57 -8.18 1 94.62 9 LEU B C 1
ATOM 856 O O . LEU B 1 9 ? -7.508 -14.016 -9.102 1 94.62 9 LEU B O 1
ATOM 860 N N . ASP B 1 10 ? -9.375 -14.734 -8.172 1 92.44 10 ASP B N 1
ATOM 861 C CA . ASP B 1 10 ? -10.195 -14.195 -9.258 1 92.44 10 ASP B CA 1
ATOM 862 C C . ASP B 1 10 ? -10.102 -12.672 -9.32 1 92.44 10 ASP B C 1
ATOM 864 O O . ASP B 1 10 ? -10.023 -12.094 -10.406 1 92.44 10 ASP B O 1
ATOM 868 N N . GLY B 1 11 ? -10.18 -12.031 -8.133 1 93.69 11 GLY B N 1
ATOM 869 C CA . GLY B 1 11 ? -9.969 -10.594 -8.086 1 93.69 11 GLY B CA 1
ATOM 870 C C . GLY B 1 11 ? -8.617 -10.172 -8.625 1 93.69 11 GLY B C 1
ATOM 871 O O . GLY B 1 11 ? -8.523 -9.203 -9.383 1 93.69 11 GLY B O 1
ATOM 87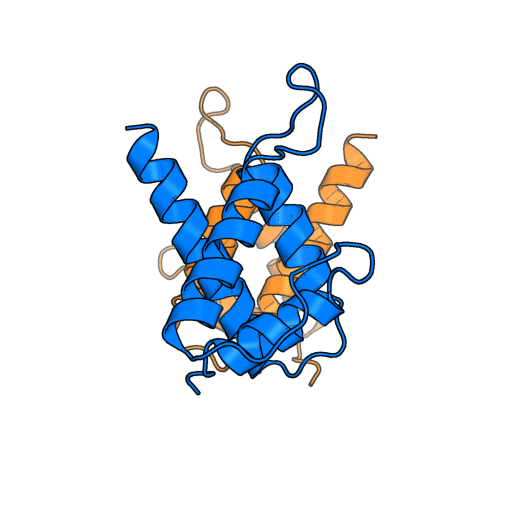2 N N . TYR B 1 12 ? -7.617 -10.906 -8.25 1 95.12 12 TYR B N 1
ATOM 873 C CA . TYR B 1 12 ? -6.258 -10.625 -8.703 1 95.12 12 TYR B CA 1
ATOM 874 C C . TYR B 1 12 ? -6.164 -10.727 -10.227 1 95.12 12 TYR B C 1
ATOM 876 O O . TYR B 1 12 ? -5.531 -9.891 -10.867 1 95.12 12 TYR B O 1
ATOM 884 N N . ARG B 1 13 ? -6.758 -11.695 -10.781 1 92.19 13 ARG B N 1
ATOM 885 C CA . ARG B 1 13 ? -6.742 -11.906 -12.227 1 92.19 13 ARG B CA 1
ATOM 886 C C . ARG B 1 13 ? -7.355 -10.719 -12.953 1 92.19 13 ARG B C 1
ATOM 888 O O . ARG B 1 13 ? -6.938 -10.383 -14.062 1 92.19 13 ARG B O 1
ATOM 895 N N . ARG B 1 14 ? -8.227 -10.094 -12.359 1 91.31 14 ARG B N 1
ATOM 896 C CA . ARG B 1 14 ? -8.906 -8.953 -12.969 1 91.31 14 ARG B CA 1
ATOM 897 C C . ARG B 1 14 ? -8 -7.727 -12.984 1 91.31 14 ARG B C 1
ATOM 899 O O . ARG B 1 14 ? -8.18 -6.828 -13.805 1 91.31 14 ARG B O 1
ATOM 906 N N . LEU B 1 15 ? -7.09 -7.707 -12.016 1 92.31 15 LEU B N 1
ATOM 907 C CA . LEU B 1 15 ? -6.156 -6.586 -11.938 1 92.31 15 LEU B CA 1
ATOM 908 C C . LEU B 1 15 ? -5.117 -6.668 -13.047 1 92.31 15 LEU B C 1
ATOM 910 O O . LEU B 1 15 ? -4.605 -5.641 -13.5 1 92.31 15 LEU B O 1
ATOM 914 N N . TRP B 1 16 ? -4.785 -7.91 -13.445 1 87.38 16 TRP B N 1
ATOM 915 C CA . TRP B 1 16 ? -3.709 -8.172 -14.398 1 87.38 16 TRP B CA 1
ATOM 916 C C . TRP B 1 16 ? -4.215 -9 -15.578 1 87.38 16 TRP B C 1
ATOM 918 O O . TRP B 1 16 ? -3.826 -10.156 -15.75 1 87.38 16 TRP B O 1
ATOM 928 N N . PRO B 1 17 ? -4.848 -8.367 -16.375 1 75.62 17 PRO B N 1
ATOM 929 C CA . PRO B 1 17 ? -5.48 -9.148 -17.438 1 75.62 17 PRO B CA 1
ATOM 930 C C . PRO B 1 17 ? -4.469 -9.766 -18.406 1 75.62 17 PRO B C 1
ATOM 932 O O . PRO B 1 17 ? -4.734 -10.812 -19 1 75.62 17 PRO B O 1
ATOM 935 N N . ASN B 1 18 ? -3.41 -9.203 -18.531 1 68.94 18 ASN B N 1
ATOM 936 C CA . ASN B 1 18 ? -2.455 -9.695 -19.516 1 68.94 18 ASN B CA 1
ATOM 937 C C . ASN B 1 18 ? -1.498 -10.719 -18.922 1 68.94 18 ASN B C 1
ATOM 939 O O . ASN B 1 18 ? -0.563 -11.172 -19.578 1 68.94 18 ASN B O 1
ATOM 943 N N . ARG B 1 19 ? -1.693 -11.008 -17.672 1 67.94 19 ARG B N 1
ATOM 944 C CA . ARG B 1 19 ? -0.845 -12.008 -17.031 1 67.94 19 ARG B CA 1
ATOM 945 C C . ARG B 1 19 ? -1.52 -13.383 -17.031 1 67.94 19 ARG B C 1
ATOM 947 O O . ARG B 1 19 ? -2.719 -13.484 -16.766 1 67.94 19 ARG B O 1
ATOM 954 N N . SER B 1 20 ? -1.137 -14.281 -17.922 1 65.12 20 SER B N 1
ATOM 955 C CA . SER B 1 20 ? -1.693 -15.617 -18.109 1 65.12 20 SER B CA 1
ATOM 956 C C . SER B 1 20 ? -1.599 -16.438 -16.828 1 65.12 20 SER B C 1
ATOM 958 O O . SER B 1 20 ? -0.514 -16.891 -16.453 1 65.12 20 SER B O 1
ATOM 960 N N . LEU B 1 21 ? -2.42 -16.078 -15.875 1 69.75 21 LEU B N 1
ATOM 961 C CA . LEU B 1 21 ? -2.428 -16.969 -14.719 1 69.75 21 LEU B CA 1
ATOM 962 C C . LEU B 1 21 ? -3.277 -18.203 -14.992 1 69.75 21 LEU B C 1
ATOM 964 O O . LEU B 1 21 ? -4.242 -18.141 -15.758 1 69.75 21 LEU B O 1
ATOM 968 N N . ALA B 1 22 ? -2.697 -19.375 -14.562 1 65.12 22 ALA B N 1
ATOM 969 C CA . ALA B 1 22 ? -3.348 -20.656 -14.797 1 65.12 22 ALA B CA 1
ATOM 970 C C . ALA B 1 22 ? -4.863 -20.547 -14.656 1 65.12 22 ALA B C 1
ATOM 972 O O . ALA B 1 22 ? -5.355 -19.906 -13.727 1 65.12 22 ALA B O 1
ATOM 973 N N . ALA B 1 23 ? -5.422 -20.938 -15.828 1 66.38 23 ALA B N 1
ATOM 974 C CA . ALA B 1 23 ? -6.871 -21.047 -15.984 1 66.38 23 ALA B CA 1
ATOM 975 C C . ALA B 1 23 ? -7.348 -22.469 -15.703 1 66.38 23 ALA B C 1
ATOM 977 O O . ALA B 1 23 ? -6.602 -23.438 -15.914 1 66.38 23 ALA B O 1
ATOM 978 N N . GLY B 1 24 ? -8.062 -22.75 -14.625 1 65.69 24 GLY B N 1
ATOM 979 C CA . GLY B 1 24 ? -8.773 -23.984 -14.297 1 65.69 24 GLY B CA 1
ATOM 980 C C . GLY B 1 24 ? -9.328 -24 -12.883 1 65.69 24 GLY B C 1
ATOM 981 O O . GLY B 1 24 ? -9.086 -23.062 -12.109 1 65.69 24 GLY B O 1
ATOM 982 N N . PRO B 1 25 ? -10.039 -25.016 -12.766 1 80.25 25 PRO B N 1
ATOM 983 C CA . PRO B 1 25 ? -10.602 -25.125 -11.414 1 80.25 25 PRO B CA 1
ATOM 984 C C . PRO B 1 25 ? -9.539 -25.422 -10.359 1 80.25 25 PRO B C 1
ATOM 986 O O . PRO B 1 25 ? -8.734 -26.344 -10.531 1 80.25 25 PRO B O 1
ATOM 989 N N . LEU B 1 26 ? -9.32 -24.5 -9.484 1 90.19 26 LEU B N 1
ATOM 990 C CA . LEU B 1 26 ? -8.398 -24.656 -8.367 1 90.19 26 LEU B CA 1
ATOM 991 C C . LEU B 1 26 ? -9.148 -24.766 -7.047 1 90.19 26 LEU B C 1
ATOM 993 O O . LEU B 1 26 ? -10.18 -24.109 -6.859 1 90.19 26 LEU B O 1
ATOM 997 N N . ASP B 1 27 ? -8.656 -25.688 -6.199 1 93.31 27 ASP B N 1
ATOM 998 C CA . ASP B 1 27 ? -9.242 -25.672 -4.863 1 93.31 27 ASP B CA 1
ATOM 999 C C . ASP B 1 27 ? -8.68 -24.547 -4.016 1 93.31 27 ASP B C 1
ATOM 1001 O O . ASP B 1 27 ? -7.906 -23.719 -4.512 1 93.31 27 ASP B O 1
ATOM 1005 N N . GLU B 1 28 ? -9.117 -24.438 -2.77 1 95.56 28 GLU B N 1
ATOM 1006 C CA . GLU B 1 28 ? -8.766 -23.297 -1.927 1 95.56 28 GLU B CA 1
ATOM 1007 C C . GLU B 1 28 ? -7.27 -23.266 -1.64 1 95.56 28 GLU B C 1
ATOM 1009 O O . GLU B 1 28 ? -6.652 -22.203 -1.66 1 95.56 28 GLU B O 1
ATOM 1014 N N . GLN B 1 29 ? -6.691 -24.438 -1.412 1 95.5 29 GLN B N 1
ATOM 1015 C CA . GLN B 1 29 ? -5.258 -24.5 -1.141 1 95.5 29 GLN B CA 1
ATOM 1016 C C . GLN B 1 29 ? -4.445 -24.141 -2.383 1 95.5 29 GLN B C 1
ATOM 1018 O O . GLN B 1 29 ? -3.455 -23.406 -2.293 1 95.5 29 GLN B O 1
ATOM 1023 N N . GLU B 1 30 ? -4.844 -24.656 -3.469 1 95.06 30 GLU B N 1
ATOM 1024 C CA . GLU B 1 30 ? -4.184 -24.344 -4.734 1 95.06 30 GLU B CA 1
ATOM 1025 C C . GLU B 1 30 ? -4.316 -22.859 -5.074 1 95.06 30 GLU B C 1
ATOM 1027 O O . GLU B 1 30 ? -3.369 -22.25 -5.559 1 95.06 30 GLU B O 1
ATOM 1032 N N . SER B 1 31 ? -5.477 -22.328 -4.848 1 95.31 31 SER B N 1
ATOM 1033 C CA . SER B 1 31 ? -5.727 -20.922 -5.094 1 95.31 31 SER B CA 1
ATOM 1034 C C . SER B 1 31 ? -4.828 -20.031 -4.234 1 95.31 31 SER B C 1
ATOM 1036 O O . SER B 1 31 ? -4.246 -19.062 -4.723 1 95.31 31 SER B O 1
ATOM 1038 N N . GLN B 1 32 ? -4.77 -20.438 -2.986 1 96.56 32 GLN B N 1
ATOM 1039 C CA . GLN B 1 32 ? -3.904 -19.703 -2.07 1 96.56 32 GLN B CA 1
ATOM 1040 C C . GLN B 1 32 ? -2.453 -19.734 -2.539 1 96.56 32 GLN B C 1
ATOM 1042 O O . GLN B 1 32 ? -1.792 -18.688 -2.604 1 96.56 32 GLN B O 1
ATOM 1047 N N . THR B 1 33 ? -1.967 -20.906 -2.865 1 96.12 33 THR B N 1
ATOM 1048 C CA . THR B 1 33 ? -0.583 -21.094 -3.283 1 96.12 33 THR B CA 1
ATOM 1049 C C . THR B 1 33 ? -0.279 -20.281 -4.539 1 96.12 33 THR B C 1
ATOM 1051 O O . THR B 1 33 ? 0.729 -19.578 -4.598 1 96.12 33 THR B O 1
ATOM 1054 N N . LEU B 1 34 ? -1.12 -20.344 -5.461 1 94.81 34 LEU B N 1
ATOM 1055 C CA . LEU B 1 34 ? -0.912 -19.641 -6.719 1 94.81 34 LEU B CA 1
ATOM 1056 C C . LEU B 1 34 ? -0.945 -18.125 -6.504 1 94.81 34 LEU B C 1
ATOM 1058 O O . LEU B 1 34 ? -0.12 -17.406 -7.059 1 94.81 34 LEU B O 1
ATOM 1062 N N . LEU B 1 35 ? -1.88 -17.672 -5.73 1 95.81 35 LEU B N 1
ATOM 1063 C CA . LEU B 1 35 ? -1.989 -16.25 -5.438 1 95.81 35 LEU B CA 1
ATOM 1064 C C . LEU B 1 35 ? -0.707 -15.719 -4.801 1 95.81 35 LEU B C 1
ATOM 1066 O O . LEU B 1 35 ? -0.128 -14.742 -5.273 1 95.81 35 LEU B O 1
ATOM 1070 N N . TYR B 1 36 ? -0.207 -16.375 -3.756 1 97.25 36 TYR B N 1
ATOM 1071 C CA . TYR B 1 36 ? 0.982 -15.914 -3.047 1 97.25 36 TYR B CA 1
ATOM 1072 C C . TYR B 1 36 ? 2.217 -16.016 -3.936 1 97.25 36 TYR B C 1
ATOM 1074 O O . TYR B 1 36 ? 3.074 -15.125 -3.916 1 97.25 36 TYR B O 1
ATOM 1082 N N . GLU B 1 37 ? 2.293 -17.062 -4.738 1 95.44 37 GLU B N 1
ATOM 1083 C CA . GLU B 1 37 ? 3.434 -17.219 -5.633 1 95.44 37 GLU B CA 1
ATOM 1084 C C . GLU B 1 37 ? 3.471 -16.125 -6.688 1 95.44 37 GLU B C 1
ATOM 1086 O O . GLU B 1 37 ? 4.539 -15.586 -7 1 95.44 37 GLU B O 1
ATOM 1091 N N . THR B 1 38 ? 2.371 -15.828 -7.266 1 94.62 38 THR B N 1
ATOM 1092 C CA . THR B 1 38 ? 2.312 -14.797 -8.297 1 94.62 38 THR B CA 1
ATOM 1093 C C . THR B 1 38 ? 2.639 -13.422 -7.715 1 94.62 38 THR B C 1
ATOM 1095 O O . THR B 1 38 ? 3.371 -12.641 -8.32 1 94.62 38 THR B O 1
ATOM 1098 N N . ILE B 1 39 ? 2.082 -13.125 -6.555 1 97.06 39 ILE B N 1
ATOM 1099 C CA . ILE B 1 39 ? 2.381 -11.867 -5.875 1 97.06 39 ILE B CA 1
ATOM 1100 C C . ILE B 1 39 ? 3.875 -11.781 -5.578 1 97.06 39 ILE B C 1
ATOM 1102 O O . ILE B 1 39 ? 4.496 -10.734 -5.77 1 97.06 39 ILE B O 1
ATOM 1106 N N . ARG B 1 40 ? 4.434 -12.891 -5.121 1 97.5 40 ARG B N 1
ATOM 1107 C CA . ARG B 1 40 ? 5.859 -12.93 -4.816 1 97.5 40 ARG B CA 1
ATOM 1108 C C . ARG B 1 40 ? 6.691 -12.602 -6.051 1 97.5 40 ARG B C 1
ATOM 1110 O O . ARG B 1 40 ? 7.629 -11.797 -5.977 1 97.5 40 ARG B O 1
ATOM 1117 N N . GLN B 1 41 ? 6.41 -13.219 -7.117 1 95.69 41 GLN B N 1
ATOM 1118 C CA . GLN B 1 41 ? 7.113 -12.953 -8.367 1 95.69 41 GLN B CA 1
ATOM 1119 C C . GLN B 1 41 ? 6.988 -11.492 -8.773 1 95.69 41 GLN B C 1
ATOM 1121 O O . GLN B 1 41 ? 7.949 -10.891 -9.258 1 95.69 41 GLN B O 1
ATOM 1126 N N . GLU B 1 42 ? 5.738 -10.945 -8.602 1 95.81 42 GLU B N 1
ATOM 1127 C CA . GLU B 1 42 ? 5.5 -9.539 -8.906 1 95.81 42 GLU B CA 1
ATOM 1128 C C . GLU B 1 42 ? 6.355 -8.633 -8.031 1 95.81 42 GLU B C 1
ATOM 1130 O O . GLU B 1 42 ? 7.039 -7.738 -8.531 1 95.81 42 GLU B O 1
ATOM 1135 N N . LEU B 1 43 ? 6.375 -8.906 -6.723 1 97.5 43 LEU B N 1
ATOM 1136 C CA . LEU B 1 43 ? 7.074 -8.055 -5.762 1 97.5 43 LEU B CA 1
ATOM 1137 C C . LEU B 1 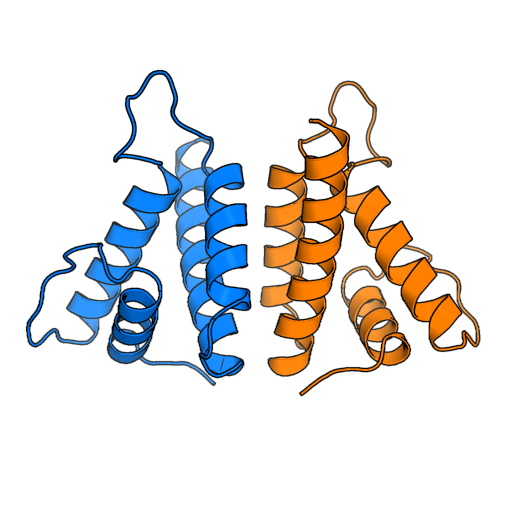43 ? 8.586 -8.156 -5.941 1 97.5 43 LEU B C 1
ATOM 1139 O O . LEU B 1 43 ? 9.312 -7.199 -5.676 1 97.5 43 LEU B O 1
ATOM 1143 N N . ARG B 1 44 ? 9.023 -9.242 -6.473 1 96.44 44 ARG B N 1
ATOM 1144 C CA . ARG B 1 44 ? 10.445 -9.43 -6.746 1 96.44 44 ARG B CA 1
ATOM 1145 C C . ARG B 1 44 ? 10.812 -8.891 -8.125 1 96.44 44 ARG B C 1
ATOM 1147 O O . ARG B 1 44 ? 11.977 -8.945 -8.523 1 96.44 44 ARG B O 1
ATOM 1154 N N . ASP B 1 45 ? 9.844 -8.477 -8.812 1 96.62 45 ASP B N 1
ATOM 1155 C CA . ASP B 1 45 ? 10.039 -7.918 -10.148 1 96.62 45 ASP B CA 1
ATOM 1156 C C . ASP B 1 45 ? 10.789 -8.898 -11.047 1 96.62 45 ASP B C 1
ATOM 1158 O O . ASP B 1 45 ? 11.703 -8.508 -11.781 1 96.62 45 ASP B O 1
ATOM 1162 N N . GLU B 1 46 ? 10.367 -10.125 -11.047 1 94.06 46 GLU B N 1
ATOM 1163 C CA . GLU B 1 46 ? 11.102 -11.234 -11.648 1 94.06 46 GLU B CA 1
ATOM 1164 C C . GLU B 1 46 ? 11 -11.195 -13.172 1 94.06 46 GLU B C 1
ATOM 1166 O O . GLU B 1 46 ? 11.82 -11.789 -13.875 1 94.06 46 GLU B O 1
ATOM 1171 N N . TRP B 1 47 ? 10.062 -10.477 -13.703 1 90.62 47 TRP B N 1
ATOM 1172 C CA . TRP B 1 47 ? 9.867 -10.445 -15.148 1 90.62 47 TRP B CA 1
ATOM 1173 C C . TRP B 1 47 ? 10.664 -9.312 -15.789 1 90.62 47 TRP B C 1
ATOM 1175 O O . TRP B 1 47 ? 10.617 -9.125 -17 1 90.62 47 TRP B O 1
ATOM 1185 N N . THR B 1 48 ? 11.414 -8.602 -15.078 1 93.88 48 THR B N 1
ATOM 1186 C CA . THR B 1 48 ? 12.281 -7.516 -15.516 1 93.88 48 THR B CA 1
ATOM 1187 C C . THR B 1 48 ? 13.742 -7.953 -15.492 1 93.88 48 THR B C 1
ATOM 1189 O O . THR B 1 48 ? 14.125 -8.828 -14.711 1 93.88 48 THR B O 1
ATOM 1192 N N . HIS B 1 49 ? 14.523 -7.426 -16.453 1 96.19 49 HIS B N 1
ATOM 1193 C CA . HIS B 1 49 ? 15.953 -7.707 -16.438 1 96.19 49 HIS B CA 1
ATOM 1194 C C . HIS B 1 49 ? 16.562 -7.418 -15.062 1 96.19 49 HIS B C 1
ATOM 1196 O O . HIS B 1 49 ? 16.281 -6.375 -14.469 1 96.19 49 HIS B O 1
ATOM 1202 N N . PRO B 1 50 ? 17.422 -8.32 -14.586 1 93.75 50 PRO B N 1
ATOM 1203 C CA . PRO B 1 50 ? 17.969 -8.195 -13.227 1 93.75 50 PRO B CA 1
ATOM 1204 C C . PRO B 1 50 ? 18.609 -6.832 -12.977 1 93.75 50 PRO B C 1
ATOM 1206 O O . PRO B 1 50 ? 18.594 -6.348 -11.836 1 93.75 50 PRO B O 1
ATOM 1209 N N . ARG B 1 51 ? 19.141 -6.223 -13.953 1 94.75 51 ARG B N 1
ATOM 1210 C CA . ARG B 1 51 ? 19.891 -4.992 -13.758 1 94.75 51 ARG B CA 1
ATOM 1211 C C . ARG B 1 51 ? 18.969 -3.799 -13.57 1 94.75 51 ARG B C 1
ATOM 1213 O O . ARG B 1 51 ? 19.375 -2.756 -13.062 1 94.75 51 ARG B O 1
ATOM 1220 N N . VAL B 1 52 ? 17.75 -3.889 -13.938 1 96.44 52 VAL B N 1
ATOM 1221 C CA . VAL B 1 52 ? 16.844 -2.746 -13.891 1 96.44 52 VAL B CA 1
ATOM 1222 C C . VAL B 1 52 ? 15.641 -3.082 -13.016 1 96.44 52 VAL B C 1
ATOM 1224 O O . VAL B 1 52 ? 14.625 -2.385 -13.047 1 96.44 52 VAL B O 1
ATOM 1227 N N . ARG B 1 53 ? 15.797 -4.055 -12.219 1 95.12 53 ARG B N 1
ATOM 1228 C CA . ARG B 1 53 ? 14.719 -4.43 -11.312 1 95.12 53 ARG B CA 1
ATOM 1229 C C . ARG B 1 53 ? 14.516 -3.377 -10.234 1 95.12 53 ARG B C 1
ATOM 1231 O O . ARG B 1 53 ? 15.477 -2.771 -9.766 1 95.12 53 ARG B O 1
ATOM 1238 N N . GLN B 1 54 ? 13.211 -3.248 -9.93 1 95.44 54 GLN B N 1
ATOM 1239 C CA . GLN B 1 54 ? 12.852 -2.357 -8.836 1 95.44 54 GLN B CA 1
ATOM 1240 C C . GLN B 1 54 ? 12.781 -3.115 -7.512 1 95.44 54 GLN B C 1
ATOM 1242 O O . GLN B 1 54 ? 12.688 -4.344 -7.5 1 95.44 54 GLN B O 1
ATOM 1247 N N . SER B 1 55 ? 12.891 -2.395 -6.441 1 95.88 55 SER B N 1
ATOM 1248 C CA . SER B 1 55 ? 12.773 -3.004 -5.121 1 95.88 55 SER B CA 1
ATOM 1249 C C . SER B 1 55 ? 11.352 -3.484 -4.859 1 95.88 55 SER B C 1
ATOM 1251 O O . SER B 1 55 ? 10.406 -3.039 -5.516 1 95.88 55 SER B O 1
ATOM 1253 N N . SER B 1 56 ? 11.18 -4.402 -3.889 1 97.25 56 SER B N 1
ATOM 1254 C CA . SER B 1 56 ? 9.867 -4.926 -3.523 1 97.25 56 SER B CA 1
ATOM 1255 C C . SER B 1 56 ? 8.945 -3.812 -3.031 1 97.25 56 SER B C 1
ATOM 1257 O O . SER B 1 56 ? 7.734 -3.863 -3.25 1 97.25 56 SER B O 1
ATOM 1259 N N . GLU B 1 57 ? 9.562 -2.795 -2.381 1 97.31 57 GLU B N 1
ATOM 1260 C CA . GLU B 1 57 ? 8.75 -1.685 -1.886 1 97.31 57 GLU B CA 1
ATOM 1261 C C . GLU B 1 57 ? 8.164 -0.872 -3.035 1 97.31 57 GLU B C 1
ATOM 1263 O O . GLU B 1 57 ? 7.02 -0.422 -2.963 1 97.31 57 GLU B O 1
ATOM 1268 N N . VAL B 1 58 ? 8.961 -0.659 -4.023 1 97.06 58 VAL B N 1
ATOM 1269 C CA . VAL B 1 58 ? 8.484 0.062 -5.203 1 97.06 58 VAL B CA 1
ATOM 1270 C C . VAL B 1 58 ? 7.367 -0.729 -5.875 1 97.06 58 VAL B C 1
ATOM 1272 O O . VAL B 1 58 ? 6.324 -0.171 -6.219 1 97.06 58 VAL B O 1
ATOM 1275 N N . LYS B 1 59 ? 7.586 -2.002 -6.039 1 97.69 59 LYS B N 1
ATOM 1276 C CA . LYS B 1 59 ? 6.578 -2.848 -6.676 1 97.69 59 LYS B CA 1
ATOM 1277 C C . LYS B 1 59 ? 5.305 -2.914 -5.84 1 97.69 59 LYS B C 1
ATOM 1279 O O . LYS B 1 59 ? 4.199 -2.977 -6.383 1 97.69 59 LYS B O 1
ATOM 1284 N N . PHE B 1 60 ? 5.52 -2.938 -4.527 1 98.44 60 PHE B N 1
ATOM 1285 C CA . PHE B 1 60 ? 4.387 -2.906 -3.609 1 98.44 60 PHE B CA 1
ATOM 1286 C C . PHE B 1 60 ? 3.545 -1.655 -3.83 1 98.44 60 PHE B C 1
ATOM 1288 O O . PHE B 1 60 ? 2.314 -1.728 -3.875 1 98.44 60 PHE B O 1
ATOM 1295 N N . TYR B 1 61 ? 4.145 -0.499 -3.967 1 98.06 61 TYR B N 1
ATOM 1296 C CA . TYR B 1 61 ? 3.445 0.756 -4.215 1 98.06 61 TYR B CA 1
ATOM 1297 C C . TYR B 1 61 ? 2.582 0.661 -5.465 1 98.06 61 TYR B C 1
ATOM 1299 O O . TYR B 1 61 ? 1.393 0.987 -5.434 1 98.06 61 TYR B O 1
ATOM 1307 N N . TYR B 1 62 ? 3.135 0.136 -6.566 1 97 62 TYR B N 1
ATOM 1308 C CA . TYR B 1 62 ? 2.404 0.05 -7.828 1 97 62 TYR B CA 1
ATOM 1309 C C . TYR B 1 62 ? 1.26 -0.951 -7.727 1 97 62 TYR B C 1
ATOM 1311 O O . TYR B 1 62 ? 0.198 -0.751 -8.32 1 97 62 TYR B O 1
ATOM 1319 N N . ALA B 1 63 ? 1.485 -2.037 -6.973 1 97.5 63 ALA B N 1
ATOM 1320 C CA . ALA B 1 63 ? 0.438 -3.037 -6.789 1 97.5 63 ALA B CA 1
ATOM 1321 C C . ALA B 1 63 ? -0.743 -2.459 -6.012 1 97.5 63 ALA B C 1
ATOM 1323 O O . ALA B 1 63 ? -1.897 -2.633 -6.406 1 97.5 63 ALA B O 1
ATOM 1324 N N . VAL B 1 64 ? -0.423 -1.742 -4.941 1 98.25 64 VAL B N 1
ATOM 1325 C CA . VAL B 1 64 ? -1.471 -1.143 -4.125 1 98.25 64 VAL B CA 1
ATOM 1326 C C . VAL B 1 64 ? -2.217 -0.083 -4.934 1 98.25 64 VAL B C 1
ATOM 1328 O O . VAL B 1 64 ? -3.439 0.033 -4.836 1 98.25 64 VAL B O 1
ATOM 1331 N N . LYS B 1 65 ? -1.484 0.7 -5.715 1 98 65 LYS B N 1
ATOM 1332 C CA . LYS B 1 65 ? -2.096 1.693 -6.59 1 98 65 LYS B CA 1
ATOM 1333 C C . LYS B 1 65 ? -3.1 1.046 -7.539 1 98 65 LYS B C 1
ATOM 1335 O O . LYS B 1 65 ? -4.215 1.541 -7.703 1 98 65 LYS B O 1
ATOM 1340 N N . ARG B 1 66 ? -2.75 -0.056 -8.109 1 97 66 ARG B N 1
ATOM 1341 C CA . ARG B 1 66 ? -3.619 -0.773 -9.039 1 97 66 ARG B CA 1
ATOM 1342 C C . ARG B 1 66 ? -4.848 -1.323 -8.32 1 97 66 ARG B C 1
ATOM 1344 O O . ARG B 1 66 ? -5.969 -1.198 -8.82 1 97 66 ARG B O 1
ATOM 1351 N N . VAL B 1 67 ? -4.648 -1.974 -7.172 1 97.81 67 VAL B N 1
ATOM 1352 C CA . VAL B 1 67 ? -5.746 -2.537 -6.391 1 97.81 67 VAL B CA 1
ATOM 1353 C C . VAL B 1 67 ? -6.738 -1.437 -6.023 1 97.81 67 VAL B C 1
ATOM 1355 O O . VAL B 1 67 ? -7.949 -1.601 -6.191 1 97.81 67 VAL B O 1
ATOM 1358 N N . ALA B 1 68 ? -6.227 -0.3 -5.527 1 96.81 68 ALA B N 1
ATOM 1359 C CA . ALA B 1 68 ? -7.07 0.801 -5.066 1 96.81 68 ALA B CA 1
ATOM 1360 C C . ALA B 1 68 ? -7.855 1.409 -6.227 1 96.81 68 ALA B C 1
ATOM 1362 O O . ALA B 1 68 ? -8.984 1.881 -6.043 1 96.81 68 ALA B O 1
ATOM 1363 N N . ALA B 1 69 ? -7.328 1.429 -7.438 1 95.56 69 ALA B N 1
ATOM 1364 C CA . ALA B 1 69 ? -7.941 2.047 -8.609 1 95.56 69 ALA B CA 1
ATOM 1365 C C . ALA B 1 69 ? -8.977 1.122 -9.234 1 95.56 69 ALA B C 1
ATOM 1367 O O . ALA B 1 69 ? -9.758 1.544 -10.094 1 95.56 69 ALA B O 1
ATOM 1368 N N . SER B 1 70 ? -9.047 -0.093 -8.812 1 96 70 SER B N 1
ATOM 1369 C CA . SER B 1 70 ? -9.906 -1.099 -9.43 1 96 70 SER B CA 1
ATOM 1370 C C . SER B 1 70 ? -11.367 -0.893 -9.047 1 96 70 SER B C 1
ATOM 1372 O O . SER B 1 70 ? -11.68 -0.081 -8.172 1 96 70 SER B O 1
ATOM 1374 N N . ASP B 1 71 ? -12.289 -1.658 -9.742 1 95.5 71 ASP B N 1
ATOM 1375 C CA . ASP B 1 71 ? -13.719 -1.601 -9.453 1 95.5 71 ASP B CA 1
ATOM 1376 C C . ASP B 1 71 ? -14.133 -2.701 -8.477 1 95.5 71 ASP B C 1
ATOM 1378 O O . ASP B 1 71 ? -15.32 -2.984 -8.32 1 95.5 71 ASP B O 1
ATOM 1382 N N . LEU B 1 72 ? -13.188 -3.309 -7.812 1 96.44 72 LEU B N 1
ATOM 1383 C CA . LEU B 1 72 ? -13.477 -4.344 -6.828 1 96.44 72 LEU B CA 1
ATOM 1384 C C . LEU B 1 72 ? -14.148 -3.75 -5.594 1 96.44 72 LEU B C 1
ATOM 1386 O O . LEU B 1 72 ? -13.961 -2.572 -5.285 1 96.44 72 LEU B O 1
ATOM 1390 N N . PRO B 1 73 ? -15.016 -4.578 -4.922 1 96.12 73 PRO B N 1
ATOM 1391 C CA . PRO B 1 73 ? -15.562 -4.109 -3.648 1 96.12 73 PRO B CA 1
ATOM 1392 C C . PRO B 1 73 ? -14.484 -3.775 -2.623 1 96.12 73 PRO B C 1
ATOM 1394 O O . PRO B 1 73 ? -13.43 -4.414 -2.605 1 96.12 73 PRO B O 1
ATOM 1397 N N . ASP B 1 74 ? -14.805 -2.828 -1.722 1 96 74 ASP B N 1
ATOM 1398 C CA . ASP B 1 74 ? -13.82 -2.35 -0.754 1 96 74 ASP B CA 1
ATOM 1399 C C . ASP B 1 74 ? -13.281 -3.498 0.095 1 96 74 ASP B C 1
ATOM 1401 O O . ASP B 1 74 ? -12.086 -3.551 0.386 1 96 74 ASP B O 1
ATOM 1405 N N . GLY B 1 75 ? -14.133 -4.387 0.488 1 96.56 75 GLY B N 1
ATOM 1406 C CA . GLY B 1 75 ? -13.68 -5.527 1.271 1 96.56 75 GLY B CA 1
ATOM 1407 C C . GLY B 1 75 ? -12.672 -6.391 0.541 1 96.56 75 GLY B C 1
ATOM 1408 O O . GLY B 1 75 ? -11.719 -6.891 1.146 1 96.56 75 GLY B O 1
ATOM 1409 N N . MET B 1 76 ? -12.867 -6.559 -0.705 1 96.75 76 MET B N 1
ATOM 1410 C CA . MET B 1 76 ? -11.953 -7.359 -1.51 1 96.75 76 MET B CA 1
ATOM 1411 C C . MET B 1 76 ? -10.633 -6.621 -1.729 1 96.75 76 MET B C 1
ATOM 1413 O O . MET B 1 76 ? -9.57 -7.238 -1.737 1 96.75 76 MET B O 1
ATOM 1417 N N . LYS B 1 77 ? -10.758 -5.293 -1.91 1 97.88 77 LYS B N 1
ATOM 1418 C CA . LYS B 1 77 ? -9.531 -4.504 -2.025 1 97.88 77 LYS B CA 1
ATOM 1419 C C . LYS B 1 77 ? -8.656 -4.676 -0.791 1 97.88 77 LYS B C 1
ATOM 1421 O O . LYS B 1 77 ? -7.457 -4.953 -0.909 1 97.88 77 LYS B O 1
ATOM 1426 N N . VAL B 1 78 ? -9.25 -4.625 0.34 1 97.75 78 VAL B N 1
ATOM 1427 C CA . VAL B 1 78 ? -8.508 -4.73 1.595 1 97.75 78 VAL B CA 1
ATOM 1428 C C . VAL B 1 78 ? -7.93 -6.137 1.737 1 97.75 78 VAL B C 1
ATOM 1430 O O . VAL B 1 78 ? -6.785 -6.301 2.162 1 97.75 78 VAL B O 1
ATOM 1433 N N . ALA B 1 79 ? -8.672 -7.121 1.355 1 97.88 79 ALA B N 1
ATOM 1434 C CA . ALA B 1 79 ? -8.211 -8.508 1.455 1 97.88 79 ALA B CA 1
ATOM 1435 C C . ALA B 1 79 ? -7.031 -8.766 0.526 1 97.88 79 ALA B C 1
ATOM 1437 O O . ALA B 1 79 ? -6.086 -9.461 0.895 1 97.88 79 ALA B O 1
ATOM 1438 N N . LEU B 1 80 ? -7.082 -8.203 -0.666 1 97.94 80 LEU B N 1
ATOM 1439 C CA . LEU B 1 80 ? -5.969 -8.344 -1.599 1 97.94 80 LEU B CA 1
ATOM 1440 C C . LEU B 1 80 ? -4.73 -7.625 -1.081 1 97.94 80 LEU B C 1
ATOM 1442 O O . LEU B 1 80 ? -3.617 -8.148 -1.17 1 97.94 80 LEU B O 1
ATOM 1446 N N . ILE B 1 81 ? -4.91 -6.43 -0.543 1 98.44 81 ILE B N 1
ATOM 1447 C CA . ILE B 1 81 ? -3.797 -5.68 0.029 1 98.44 81 ILE B CA 1
ATOM 1448 C C . ILE B 1 81 ? -3.174 -6.469 1.176 1 98.44 81 ILE B C 1
ATOM 1450 O O . ILE B 1 81 ? -1.949 -6.512 1.316 1 98.44 81 ILE B O 1
ATOM 1454 N N . GLN B 1 82 ? -3.957 -7.148 1.954 1 98.06 82 GLN B N 1
ATOM 1455 C CA . GLN B 1 82 ? -3.451 -7.996 3.027 1 98.06 82 GLN B CA 1
ATOM 1456 C C . GLN B 1 82 ? -2.615 -9.148 2.473 1 98.06 82 GLN B C 1
ATOM 1458 O O . GLN B 1 82 ? -1.616 -9.547 3.078 1 98.06 82 GLN B O 1
ATOM 1463 N N . ALA B 1 83 ? -3.031 -9.703 1.395 1 97.94 83 ALA B N 1
ATOM 1464 C CA . ALA B 1 83 ? -2.24 -10.758 0.757 1 97.94 83 ALA B CA 1
ATOM 1465 C C . ALA B 1 83 ? -0.871 -10.234 0.338 1 97.94 83 ALA B C 1
ATOM 1467 O O . ALA B 1 83 ? 0.147 -10.891 0.557 1 97.94 83 ALA B O 1
ATOM 1468 N N . TYR B 1 84 ? -0.827 -9.031 -0.273 1 98.38 84 TYR B N 1
ATOM 1469 C CA . TYR B 1 84 ? 0.437 -8.398 -0.638 1 98.38 84 TYR B CA 1
ATOM 1470 C C . TYR B 1 84 ? 1.311 -8.18 0.591 1 98.38 84 TYR B C 1
ATOM 1472 O O . TYR B 1 84 ? 2.52 -8.422 0.554 1 98.38 84 TYR B O 1
ATOM 1480 N N . LEU B 1 85 ? 0.721 -7.707 1.66 1 98.44 85 LEU B N 1
ATOM 1481 C CA . LEU B 1 85 ? 1.456 -7.445 2.893 1 98.44 85 LEU B CA 1
ATOM 1482 C C . LEU B 1 85 ? 2.053 -8.734 3.453 1 98.44 85 LEU B C 1
ATOM 1484 O O . LEU B 1 85 ? 3.182 -8.734 3.945 1 98.44 85 LEU B O 1
ATOM 1488 N N . THR B 1 86 ? 1.305 -9.805 3.396 1 97.88 86 THR B N 1
ATOM 1489 C CA . THR B 1 86 ? 1.774 -11.102 3.865 1 97.88 86 THR B CA 1
ATOM 1490 C C . THR B 1 86 ? 3.031 -11.531 3.111 1 97.88 86 THR B C 1
ATOM 1492 O O . THR B 1 86 ? 4.016 -11.953 3.723 1 97.88 86 THR B O 1
ATOM 1495 N N . VAL B 1 87 ? 2.975 -11.383 1.847 1 98.12 87 VAL B N 1
ATOM 1496 C CA . VAL B 1 87 ? 4.117 -11.773 1.029 1 98.12 87 VAL B CA 1
ATOM 1497 C C . VAL B 1 87 ? 5.293 -10.836 1.303 1 98.12 87 VAL B C 1
ATOM 1499 O O . VAL B 1 87 ? 6.441 -11.281 1.383 1 98.12 87 VAL B O 1
ATOM 1502 N N . MET B 1 88 ? 5.043 -9.484 1.402 1 97.94 88 MET B N 1
ATOM 1503 C CA . MET B 1 88 ? 6.094 -8.523 1.748 1 97.94 88 MET B CA 1
ATOM 1504 C C . MET B 1 88 ? 6.805 -8.938 3.033 1 97.94 88 MET B C 1
ATOM 1506 O O . MET B 1 88 ? 8.031 -8.875 3.113 1 97.94 88 MET B O 1
ATOM 1510 N N . GLU B 1 89 ? 6.059 -9.336 4.02 1 96.69 89 GLU B N 1
ATOM 1511 C CA . GLU B 1 89 ? 6.633 -9.758 5.297 1 96.69 89 GLU B CA 1
ATOM 1512 C C . GLU B 1 89 ? 7.523 -10.984 5.125 1 96.69 89 GLU B C 1
ATOM 1514 O O . GLU B 1 89 ? 8.57 -11.086 5.77 1 96.69 89 GLU B O 1
ATOM 1519 N N . GLN B 1 90 ? 7.086 -11.891 4.293 1 95.62 90 GLN B N 1
ATOM 1520 C CA . GLN B 1 90 ? 7.883 -13.078 4.012 1 95.62 90 GLN B CA 1
ATOM 1521 C C . GLN B 1 90 ? 9.203 -12.711 3.334 1 95.62 90 GLN B C 1
ATOM 1523 O O . GLN B 1 90 ? 10.242 -13.297 3.635 1 95.62 90 GLN B O 1
ATOM 1528 N N . LEU B 1 91 ? 9.164 -11.742 2.447 1 95.44 91 LEU B N 1
ATOM 1529 C CA . LEU B 1 91 ? 10.352 -11.312 1.725 1 95.44 91 LEU B CA 1
ATOM 1530 C C . LEU B 1 91 ? 11.328 -10.602 2.656 1 95.44 91 LEU B C 1
ATOM 1532 O O . LEU B 1 91 ? 12.547 -10.75 2.523 1 95.44 91 LEU B O 1
ATOM 1536 N N . GLN B 1 92 ? 10.82 -9.773 3.557 1 91.25 92 GLN B N 1
ATOM 1537 C CA . GLN B 1 92 ? 11.664 -9.039 4.496 1 91.25 92 GLN B CA 1
ATOM 1538 C C . GLN B 1 92 ? 12.305 -9.984 5.512 1 91.25 92 GLN B C 1
ATOM 1540 O O . GLN B 1 92 ? 13.414 -9.734 5.98 1 91.25 92 GLN B O 1
ATOM 1545 N N . ALA B 1 93 ? 11.586 -10.984 5.871 1 87.75 93 ALA B N 1
ATOM 1546 C CA . ALA B 1 93 ? 12.109 -11.969 6.812 1 87.75 93 ALA B CA 1
ATOM 1547 C C . ALA B 1 93 ? 13.258 -12.766 6.188 1 87.75 93 ALA B C 1
ATOM 1549 O O . ALA B 1 93 ? 14.164 -13.219 6.891 1 87.75 93 ALA B O 1
ATOM 1550 N N . ASN B 1 94 ? 13.164 -12.961 4.949 1 75.06 94 ASN B N 1
ATOM 1551 C CA . ASN B 1 94 ? 14.195 -13.719 4.254 1 75.06 94 ASN B CA 1
ATOM 1552 C C . ASN B 1 94 ? 15.445 -12.883 4.012 1 75.06 94 ASN B C 1
ATOM 1554 O O . ASN B 1 94 ? 16.516 -13.422 3.742 1 75.06 94 ASN B O 1
ATOM 1558 N N . HIS B 1 95 ? 15.398 -11.562 4.008 1 67.69 95 HIS B N 1
ATOM 1559 C CA . HIS B 1 95 ? 16.562 -10.688 3.857 1 67.69 95 HIS B CA 1
ATOM 1560 C C . HIS B 1 95 ? 17.25 -10.461 5.195 1 67.69 95 HIS B C 1
ATOM 1562 O O . HIS B 1 95 ? 18.422 -10.062 5.23 1 67.69 95 HIS B O 1
ATOM 1568 N N . THR B 1 96 ? 16.703 -10.797 6.426 1 51.97 96 THR B N 1
ATOM 1569 C CA . THR B 1 96 ? 17.406 -10.711 7.703 1 51.97 96 THR B CA 1
ATOM 1570 C C . THR B 1 96 ? 18.062 -12.039 8.055 1 51.97 96 THR B C 1
ATOM 1572 O O . THR B 1 96 ? 17.484 -13.102 7.832 1 51.97 96 THR B O 1
#

Solvent-accessible surface area (backbone atoms only — not comparable to full-atom values): 11090 Å² total; per-residue (Å²): 131,87,76,56,37,50,58,50,38,54,53,51,47,66,76,39,72,86,56,87,60,90,84,68,95,60,53,56,67,55,22,39,52,50,43,52,50,52,50,45,42,53,29,59,30,66,90,45,62,83,89,73,46,58,54,45,40,51,39,44,50,55,50,49,52,52,51,70,71,45,91,64,55,49,59,53,42,53,52,51,51,49,52,53,49,53,47,51,52,54,54,56,56,68,74,103,131,87,75,56,37,48,57,49,39,52,54,50,46,68,75,39,71,86,55,88,61,90,83,69,95,60,54,56,66,54,21,39,52,51,44,54,51,52,50,44,42,53,30,57,29,64,92,44,60,82,90,74,46,58,53,45,41,52,38,44,51,55,50,51,52,51,52,71,70,46,91,64,56,48,58,55,40,52,52,49,51,48,53,53,51,53,48,52,51,54,54,56,55,69,74,101

pLDDT: mean 91.82, std 10.11, range [51.84, 98.44]

Secondary structure (DSSP, 8-state):
----HHHHHHHHHHH-TTS----S---HHHHHHHHHHHHHHHHTTTTS-GGGPPPHHHHHHHHHHHHHHSSS-HHHHHHHHHHHHHHHHHHHHHH-/----HHHHHHHHHHH-TTS----S---HHHHHHHHHHHHHHHHTTTTS-GGGPPPHHHHHHHHHHHHHHSSS-HHHHHHHHHHHHHHHHHHHHHH-

Radius of gyration: 17.49 Å; Cα contacts (8 Å, |Δi|>4): 174; chains: 2; bounding box: 40×48×39 Å

=== Feature glossary ===
The record interleaves many kinds of information about one protein. Here is each kind framed as the question it answers.

Q: Are the domains correctly placed relative to each other?
A: Predicted aligned error is AlphaFold's pairwise confidence. Unlike pLDDT (per-residue), PAE is per-residue-pair and captures whether two parts of the structure are correctly placed relative to each other. Units are ångströms of expected positional error.

Q: Which residues are in helices, strands, or loops?
A: Eight-state secondary structure (DSSP): H is the canonical α-helix, G the tighter 3₁₀-helix, I the wider π-helix; E/B are β-structure, T and S are turns and bends, and '-' is everything else. DSSP derives these from the pattern of main-chain N–H···O=C hydrogen bonds, not from the sequence.

Q: What if only a Cα trace is available?
A: P-SEA three-state annotation labels each residue as helix, strand, or coil based purely on the geometry of the Cα trace. It serves as a fallback when the full backbone (and thus DSSP) is unavailable.

Q: What are the backbone torsion angles?
A: φ (phi) and ψ (psi) are the two rotatable backbone dihedrals per residue: φ is the C(i-1)–N–Cα–C torsion, ψ is the N–Cα–C–N(i+1) torsion, both in degrees on (−180°, 180°]. α-helical residues cluster near (−60°, −45°); β-strand residues near (−120°, +130°). A Ramachandran plot is simply a scatter of (φ, ψ) for every residue.

Q: What known structures does this most resemble?
A: Structural nearest neighbors (via Foldseek easy-search vs the PDB). Reported per hit: target PDB id, E-value, and alignment TM-score. A TM-score above ~0.5 is the conventional threshold for 'same fold'.

Q: What family and function is it annotated with?
A: Database cross-references. InterPro integrates a dozen domain/family signature databases into unified entries with residue-range hits. GO terms attach function/process/location labels with evidence codes. CATH codes position the fold in a four-level structural taxonomy. Organism is the NCBI-taxonomy species name.

Q: Which residues are buried vs exposed?
A: Solvent accessibility: the surface area of each residue that a 1.4 Å water probe can touch, in Å². When only backbone atoms are present the absolute values are lower than full-atom SASA (side chains contribute most of the area) and are flagged as backbone-only.

Q: What do the diagnostic plots show?
A: Three diagnostic plots accompany the record. The Cα contact map visualizes the tertiary structure as a 2D adjacency matrix (8 Å cutoff, sequence-local contacts suppressed). The Ramachandran plot shows the distribution of backbone (φ, ψ) torsions, with points in the α and β basins reflecting secondary structure content. The PAE plot shows AlphaFold's inter-residue confidence as a color matrix.

Q: What is the amino-acid chain?
A: The amino-acid sequence is the protein's primary structure: the linear order of residues from the N-terminus to the C-terminus, written in one-letter code. Everything else here — the 3D coordinates, the secondary structure, the domain annotations — is ultimately a consequence of this string.

Q: What do the rendered images show?
A: The six renders are orthographic views along the three Cartesian axes in both directions. Representation (cartoon, sticks, or surface) and color scheme (sequence-rainbow or by-chain) vary across proteins so the training set covers all the common visualization conventions.

Q: Where is each backbone atom in 3D?
A: The mmCIF table is the protein's shape written out atom by atom. For each backbone N, Cα, C, and carbonyl O, it records an (x, y, z) coordinate triple in Å plus the residue type, chain letter, and residue number.

Q: How mobile is each atom in the crystal?
A: For experimental (PDB) structures, the B-factor (temperature factor) quantifies the positional spread of each atom in the crystal — a combination of thermal vibration and static disorder — in units of Å². High B-factors mark flexible loops or poorly resolved regions; low B-factors mark the rigid, well-ordered core.

Q: How big and how compact is the whole molecule?
A: Three whole-structure scalars: the radius of gyration (RMS distance of Cα from centroid, in Å), the count of Cα–Cα contacts (pairs closer than 8 Å and separated by more than four residues in sequence — i.e. tertiary, not local, contacts), and the bounding-box dimensions. Together they distinguish compact globular folds from extended fibres or disordered chains.

Q: What does the local fold look like, residue by residue?
A: A 3Di character summarizes, for each residue, the relative orientation of the Cα frame of its nearest spatial neighbor. Because it encodes fold topology rather than chemistry, 3Di alignments detect remote structural similarity that sequence alignment misses.

Q: How confident is the AlphaFold model at each residue?
A: For AlphaFold models, the B-factor field carries pLDDT — the model's own estimate of local accuracy on a 0–100 scale. Regions with pLDDT<50 should be treated as essentially unmodeled; they often correspond to intrinsically disordered segments.